Protein AF-0000000082544927 (afdb_homodimer)

Structure (mmCIF, N/CA/C/O backbone):
data_AF-0000000082544927-model_v1
#
loop_
_entity.id
_entity.type
_entity.pdbx_description
1 polymer 'Dirigent protein'
#
loop_
_atom_site.group_PDB
_atom_site.id
_atom_site.type_symbol
_atom_site.label_atom_id
_atom_site.label_alt_id
_atom_site.label_comp_id
_atom_site.label_asym_id
_atom_site.label_entity_id
_atom_site.label_seq_id
_atom_site.pdbx_PDB_ins_code
_atom_site.Cartn_x
_atom_site.Cartn_y
_atom_site.Cartn_z
_atom_site.occupancy
_atom_site.B_iso_or_equiv
_atom_site.auth_seq_id
_atom_site.auth_comp_id
_atom_site.auth_asym_id
_atom_site.auth_atom_id
_atom_site.pdbx_PDB_model_num
ATOM 1 N N . MET A 1 1 ? 13.93 15.5 0.984 1 96.56 1 MET A N 1
ATOM 2 C CA . MET A 1 1 ? 12.625 15.695 0.361 1 96.56 1 MET A CA 1
ATOM 3 C C . MET A 1 1 ? 11.562 16.047 1.404 1 96.56 1 MET A C 1
ATOM 5 O O . MET A 1 1 ? 11.836 16 2.605 1 96.56 1 MET A O 1
ATOM 9 N N . TYR A 1 2 ? 10.359 16.5 0.919 1 98.5 2 TYR A N 1
ATOM 10 C CA . TYR A 1 2 ? 9.352 17 1.839 1 98.5 2 TYR A CA 1
ATOM 11 C C . TYR A 1 2 ? 7.973 16.453 1.497 1 98.5 2 TYR A C 1
ATOM 13 O O . TYR A 1 2 ? 7.566 16.453 0.333 1 98.5 2 TYR A O 1
ATOM 21 N N . LEU A 1 3 ? 7.281 15.992 2.52 1 98.12 3 LEU A N 1
ATOM 22 C CA . LEU A 1 3 ? 5.895 15.562 2.385 1 98.12 3 LEU A CA 1
ATOM 23 C C . LEU A 1 3 ? 4.941 16.719 2.701 1 98.12 3 LEU A C 1
ATOM 25 O O . LEU A 1 3 ? 5.113 17.406 3.705 1 98.12 3 LEU A O 1
ATOM 29 N N . GLN A 1 4 ? 3.988 16.891 1.854 1 98.44 4 GLN A N 1
ATOM 30 C CA . GLN A 1 4 ? 2.895 17.828 2.088 1 98.44 4 GLN A CA 1
ATOM 31 C C . GLN A 1 4 ? 1.664 17.109 2.637 1 98.44 4 GLN A C 1
ATOM 33 O O . GLN A 1 4 ? 0.948 16.438 1.895 1 98.44 4 GLN A O 1
ATOM 38 N N . ASP A 1 5 ? 1.415 17.234 3.922 1 97.62 5 ASP A N 1
ATOM 39 C CA . ASP A 1 5 ? 0.406 16.469 4.641 1 97.62 5 ASP A CA 1
ATOM 40 C C . ASP A 1 5 ? -0.781 17.344 5.035 1 97.62 5 ASP A C 1
ATOM 42 O O . ASP A 1 5 ? -0.618 18.328 5.75 1 97.62 5 ASP A O 1
ATOM 46 N N . ILE A 1 6 ? -1.925 17.094 4.465 1 97.06 6 ILE A N 1
ATOM 47 C CA . ILE A 1 6 ? -3.162 17.781 4.797 1 97.06 6 ILE A CA 1
ATOM 48 C C . ILE A 1 6 ? -4.156 16.812 5.414 1 97.06 6 ILE A C 1
ATOM 50 O O . ILE A 1 6 ? -4.742 15.977 4.715 1 97.06 6 ILE A O 1
ATOM 54 N N . SER A 1 7 ? -4.426 16.953 6.758 1 93.69 7 SER A N 1
ATOM 55 C CA . SER A 1 7 ? -5.211 15.953 7.465 1 93.69 7 SER A CA 1
ATOM 56 C C . SER A 1 7 ? -6.578 16.5 7.859 1 93.69 7 SER A C 1
ATOM 58 O O . SER A 1 7 ? -7.367 15.797 8.508 1 93.69 7 SER A O 1
ATOM 60 N N . ASP A 1 8 ? -6.875 17.75 7.496 1 92.56 8 ASP A N 1
ATOM 61 C CA . ASP A 1 8 ? -8.227 18.266 7.664 1 92.56 8 ASP A CA 1
ATOM 62 C C . ASP A 1 8 ? -9.195 17.625 6.676 1 92.56 8 ASP A C 1
ATOM 64 O O . ASP A 1 8 ? -9.203 17.969 5.492 1 92.56 8 ASP A O 1
ATOM 68 N N . VAL A 1 9 ? -10.031 16.797 7.172 1 88.25 9 VAL A N 1
ATOM 69 C CA . VAL A 1 9 ? -10.898 15.984 6.332 1 88.25 9 VAL A CA 1
ATOM 70 C C . VAL A 1 9 ? -11.898 16.891 5.602 1 88.25 9 VAL A C 1
ATOM 72 O O . VAL A 1 9 ? -12.469 16.484 4.586 1 88.25 9 VAL A O 1
ATOM 75 N N . GLY A 1 10 ? -12.117 18.062 6.082 1 88.38 10 GLY A N 1
ATOM 76 C CA . GLY A 1 10 ? -13.008 19.016 5.422 1 88.38 10 GLY A CA 1
ATOM 77 C C . GLY A 1 10 ? -12.328 19.781 4.301 1 88.38 10 GLY A C 1
ATOM 78 O O . GLY A 1 10 ? -13 20.438 3.5 1 88.38 10 GLY A O 1
ATOM 79 N N . ASN A 1 11 ? -11.062 19.719 4.242 1 91.62 11 ASN A N 1
ATOM 80 C CA . ASN A 1 11 ? -10.297 20.375 3.188 1 91.62 11 ASN A CA 1
ATOM 81 C C . ASN A 1 11 ? -10.422 19.641 1.859 1 91.62 11 ASN A C 1
ATOM 83 O O . ASN A 1 11 ? -10.211 18.422 1.799 1 91.62 11 ASN A O 1
ATOM 87 N N . PRO A 1 12 ? -10.742 20.359 0.801 1 90.19 12 PRO A N 1
ATOM 88 C CA . PRO A 1 12 ? -10.867 19.703 -0.498 1 90.19 12 PRO A CA 1
ATOM 89 C C . PRO A 1 12 ? -9.547 19.109 -0.988 1 90.19 12 PRO A C 1
ATOM 91 O O . PRO A 1 12 ? -9.547 18.219 -1.848 1 90.19 12 PRO A O 1
ATOM 94 N N . ASN A 1 13 ? -8.422 19.594 -0.461 1 93.38 13 ASN A N 1
ATOM 95 C CA . ASN A 1 13 ? -7.113 19.094 -0.869 1 93.38 13 ASN A CA 1
ATOM 96 C C . ASN A 1 13 ? -6.543 18.109 0.153 1 93.38 13 ASN A C 1
ATOM 98 O O . ASN A 1 13 ? -5.324 17.938 0.243 1 93.38 13 ASN A O 1
ATOM 102 N N . VAL A 1 14 ? -7.445 17.5 0.939 1 95.12 14 VAL A N 1
ATOM 103 C CA . VAL A 1 14 ? -7.035 16.562 1.986 1 95.12 14 VAL A CA 1
ATOM 104 C C . VAL A 1 14 ? -6.184 15.453 1.383 1 95.12 14 VAL A C 1
ATOM 106 O O . VAL A 1 14 ? -6.461 14.984 0.277 1 95.12 14 VAL A O 1
ATOM 109 N N . THR A 1 15 ? -5.133 15.016 2.061 1 97 15 THR A N 1
ATOM 110 C CA . THR A 1 15 ? -4.254 13.961 1.557 1 97 15 THR A CA 1
ATOM 111 C C . THR A 1 15 ? -4.23 12.773 2.514 1 97 15 THR A C 1
ATOM 113 O O . THR A 1 15 ? -3.703 11.711 2.178 1 97 15 THR A O 1
ATOM 116 N N . VAL A 1 16 ? -4.699 12.898 3.73 1 95.88 16 VAL A N 1
ATOM 117 C CA . VAL A 1 16 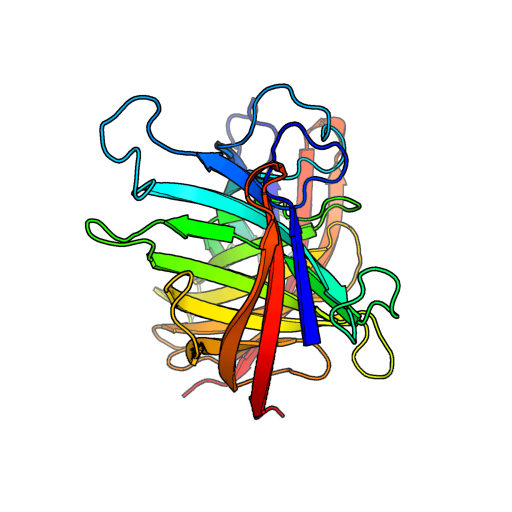? -4.754 11.867 4.754 1 95.88 16 VAL A CA 1
ATOM 118 C C . VAL A 1 16 ? -6.16 11.805 5.352 1 95.88 16 VAL A C 1
ATOM 120 O O . VAL A 1 16 ? -6.73 12.828 5.723 1 95.88 16 VAL A O 1
ATOM 123 N N . ILE A 1 17 ? -6.73 10.641 5.461 1 93.38 17 ILE A N 1
ATOM 124 C CA . ILE A 1 17 ? -8.062 10.523 6.035 1 93.38 17 ILE A CA 1
ATOM 125 C C . ILE A 1 17 ? -8.109 9.328 6.984 1 93.38 17 ILE A C 1
ATOM 127 O O . ILE A 1 17 ? -7.484 8.297 6.73 1 93.38 17 ILE A O 1
ATOM 131 N N . PRO A 1 18 ? -8.766 9.5 8.125 1 92.44 18 PRO A N 1
ATOM 132 C CA . PRO A 1 18 ? -9.078 8.328 8.938 1 92.44 18 PRO A CA 1
ATOM 133 C C . PRO A 1 18 ? -10.133 7.426 8.297 1 92.44 18 PRO A C 1
ATOM 135 O O . PRO A 1 18 ? -11.141 7.91 7.793 1 92.44 18 PRO A O 1
ATOM 138 N N . VAL A 1 19 ? -9.938 6.141 8.32 1 92.25 19 VAL A N 1
ATOM 139 C CA . VAL A 1 19 ? -10.852 5.289 7.562 1 92.25 19 VAL A CA 1
ATOM 140 C C . VAL A 1 19 ? -11.43 4.211 8.477 1 92.25 19 VAL A C 1
ATOM 142 O O . VAL A 1 19 ? -12.383 3.523 8.109 1 92.25 19 VAL A O 1
ATOM 145 N N . ALA A 1 20 ? -10.914 4.004 9.625 1 90.75 20 ALA A N 1
ATOM 146 C CA . ALA A 1 20 ? -11.406 3.066 10.633 1 90.75 20 ALA A CA 1
ATOM 147 C C . ALA A 1 20 ? -10.945 3.469 12.031 1 90.75 20 ALA A C 1
ATOM 149 O O . ALA A 1 20 ? -9.922 4.145 12.18 1 90.75 20 ALA A O 1
ATOM 150 N N . GLY A 1 21 ? -11.68 3.137 12.977 1 87.19 21 GLY A N 1
ATOM 151 C CA . GLY A 1 21 ? -11.367 3.428 14.367 1 87.19 21 GLY A CA 1
ATOM 152 C C . GLY A 1 21 ? -12.594 3.449 15.258 1 87.19 21 GLY A C 1
ATOM 153 O O . GLY A 1 21 ? -13.711 3.242 14.797 1 87.19 21 GLY A O 1
ATOM 154 N N . ILE A 1 22 ? -12.375 3.34 16.5 1 71.88 22 ILE A N 1
ATOM 155 C CA . ILE A 1 22 ? -13.508 3.312 17.438 1 71.88 22 ILE A CA 1
ATOM 156 C C . ILE A 1 22 ? -13.938 4.738 17.766 1 71.88 22 ILE A C 1
ATOM 158 O O . ILE A 1 22 ? -13.102 5.582 18.094 1 71.88 22 ILE A O 1
ATOM 162 N N . ALA A 1 23 ? -15.164 5.023 17.078 1 58.22 23 ALA A N 1
ATOM 163 C CA . ALA A 1 23 ? -15.844 6.266 17.438 1 58.22 23 ALA A CA 1
ATOM 164 C C . ALA A 1 23 ? -16.109 6.328 18.938 1 58.22 23 ALA A C 1
ATOM 166 O O . ALA A 1 23 ? -16.406 5.309 19.562 1 58.22 23 ALA A O 1
ATOM 167 N N . GLY A 1 24 ? -15.758 7.414 19.5 1 53.22 24 GLY A N 1
ATOM 168 C CA . GLY A 1 24 ? -16.312 7.746 20.797 1 53.22 24 GLY A CA 1
ATOM 169 C C . GLY A 1 24 ? -15.305 7.648 21.938 1 53.22 24 GLY A C 1
ATOM 170 O O . GLY A 1 24 ? -15.547 8.141 23.031 1 53.22 24 GLY A O 1
ATOM 171 N N . LYS A 1 25 ? -14.562 6.512 21.875 1 53.69 25 LYS A N 1
ATOM 172 C CA . LYS A 1 25 ? -13.93 6.387 23.172 1 53.69 25 LYS A CA 1
ATOM 173 C C . LYS A 1 25 ? -12.789 7.383 23.328 1 53.69 25 LYS A C 1
ATOM 175 O O . LYS A 1 25 ? -12.328 7.965 22.344 1 53.69 25 LYS A O 1
ATOM 180 N N . ALA A 1 26 ? -12.18 7.434 24.719 1 52.31 26 ALA A N 1
ATOM 181 C CA . ALA A 1 26 ? -11.273 8.258 25.516 1 52.31 26 ALA A CA 1
ATOM 182 C C . ALA A 1 26 ? -9.93 8.43 24.812 1 52.31 26 ALA A C 1
ATOM 184 O O . ALA A 1 26 ? -9.141 9.297 25.188 1 52.31 26 ALA A O 1
ATOM 185 N N . TRP A 1 27 ? -9.602 7.547 23.891 1 56.25 27 TRP A N 1
ATOM 186 C CA . TRP A 1 27 ? -8.242 7.73 23.406 1 56.25 27 TRP A CA 1
ATOM 187 C C . TRP A 1 27 ? -8.172 8.883 22.406 1 56.25 27 TRP A C 1
ATOM 189 O O . TRP A 1 27 ? -7.508 8.773 21.375 1 56.25 27 TRP A O 1
ATOM 199 N N . THR A 1 28 ? -8.93 9.883 22.891 1 63 28 THR A N 1
ATOM 200 C CA . THR A 1 28 ? -9.195 11.047 22.047 1 63 28 THR A CA 1
ATOM 201 C C . THR A 1 28 ? -7.898 11.805 21.75 1 63 28 THR A C 1
ATOM 203 O O . THR A 1 28 ? -7.719 12.328 20.656 1 63 28 THR A O 1
ATOM 206 N N . VAL A 1 29 ? -6.93 11.539 22.734 1 75 29 VAL A N 1
ATOM 207 C CA . VAL A 1 29 ? -5.742 12.359 22.516 1 75 29 VAL A CA 1
ATOM 208 C C . VAL A 1 29 ? -4.766 11.625 21.609 1 75 29 VAL A C 1
ATOM 210 O O . VAL A 1 29 ? -4.211 12.211 20.672 1 75 29 VAL A O 1
ATOM 213 N N . THR A 1 30 ? -4.594 10.32 21.844 1 81.44 30 THR A N 1
ATOM 214 C CA . THR A 1 30 ? -3.6 9.57 21.078 1 81.44 30 THR A CA 1
ATOM 215 C C . THR A 1 30 ? -4.207 9.008 19.797 1 81.44 30 THR A C 1
ATOM 217 O O . THR A 1 30 ? -3.482 8.562 18.906 1 81.44 30 THR A O 1
ATOM 220 N N . GLN A 1 31 ? -5.48 9.008 19.766 1 86.06 31 GLN A N 1
ATOM 221 C CA . GLN A 1 31 ? -6.199 8.398 18.656 1 86.06 31 GLN A CA 1
ATOM 222 C C . GLN A 1 31 ? -5.836 6.926 18.5 1 86.06 31 GLN A C 1
ATOM 224 O O . GLN A 1 31 ? -5.844 6.391 17.391 1 86.06 31 GLN A O 1
ATOM 229 N N . PHE A 1 32 ? -5.43 6.27 19.625 1 90.12 32 PHE A N 1
ATOM 230 C CA . PHE A 1 32 ? -5.039 4.867 19.594 1 90.12 32 PHE A CA 1
ATOM 231 C C . PHE A 1 32 ? -6.074 4.035 18.844 1 90.12 32 PHE A C 1
ATOM 233 O O . PHE A 1 32 ? -7.27 4.121 19.109 1 90.12 32 PHE A O 1
ATOM 240 N N . GLY A 1 33 ? -5.547 3.328 17.844 1 91.75 33 GLY A N 1
ATOM 241 C CA . GLY A 1 33 ? -6.406 2.391 17.141 1 91.75 33 GLY A CA 1
ATOM 242 C C . GLY A 1 33 ? -7.027 2.977 15.883 1 91.75 33 GLY A C 1
ATOM 243 O O . GLY A 1 33 ? -7.809 2.309 15.195 1 91.75 33 GLY A O 1
ATOM 244 N N . THR A 1 34 ? -6.684 4.176 15.516 1 92.69 34 THR A N 1
ATOM 245 C CA . THR A 1 34 ? -7.227 4.781 14.305 1 92.69 34 THR A CA 1
ATOM 246 C C . THR A 1 34 ? -6.363 4.434 13.094 1 92.69 34 THR A C 1
ATOM 248 O O . THR A 1 34 ? -5.133 4.469 13.18 1 92.69 34 THR A O 1
ATOM 251 N N . ILE A 1 35 ? -6.988 3.998 11.961 1 94.69 35 ILE A N 1
ATOM 252 C CA . ILE A 1 35 ? -6.301 3.721 10.703 1 94.69 35 ILE A CA 1
ATOM 253 C C . ILE A 1 35 ? -6.465 4.906 9.75 1 94.69 35 ILE A C 1
ATOM 255 O O . ILE A 1 35 ? -7.582 5.371 9.523 1 94.69 35 ILE A O 1
ATOM 259 N N . PHE A 1 36 ? -5.363 5.363 9.258 1 94.75 36 PHE A N 1
ATOM 260 C CA . PHE A 1 36 ? -5.34 6.453 8.289 1 94.75 36 PHE A CA 1
ATOM 261 C C . PHE A 1 36 ? -4.828 5.961 6.938 1 94.75 36 PHE A C 1
ATOM 263 O O . PHE A 1 36 ? -3.969 5.082 6.875 1 94.75 36 PHE A O 1
ATOM 270 N N . VAL A 1 37 ? -5.406 6.516 5.883 1 96.75 37 VAL A N 1
ATOM 271 C CA . VAL A 1 37 ? -4.883 6.336 4.535 1 96.75 37 VAL A CA 1
ATOM 272 C C . VAL A 1 37 ? -4.32 7.656 4.016 1 96.75 37 VAL A C 1
ATOM 274 O O . VAL A 1 37 ? -4.902 8.719 4.246 1 96.75 37 VAL A O 1
ATOM 277 N N . THR A 1 38 ? -3.182 7.539 3.367 1 97.44 38 THR A N 1
ATOM 278 C CA . THR A 1 38 ? -2.492 8.758 2.961 1 97.44 38 THR A CA 1
ATOM 279 C C . THR A 1 38 ? -2.1 8.695 1.487 1 97.44 38 THR A C 1
ATOM 281 O O . THR A 1 38 ? -1.798 7.617 0.968 1 97.44 38 THR A O 1
ATOM 284 N N . ASP A 1 39 ? -2.145 9.742 0.815 1 97.94 39 ASP A N 1
ATOM 285 C CA . ASP A 1 39 ? -1.562 10.07 -0.482 1 97.94 39 ASP A CA 1
ATOM 286 C C . ASP A 1 39 ? -0.969 11.477 -0.477 1 97.94 39 ASP A C 1
ATOM 288 O O . ASP A 1 39 ? -1.561 12.406 -1.029 1 97.94 39 ASP A O 1
ATOM 292 N N . ASP A 1 40 ? 0.254 11.617 0.102 1 98.31 40 ASP A N 1
ATOM 293 C CA . ASP A 1 40 ? 0.909 12.906 0.251 1 98.31 40 ASP A CA 1
ATOM 294 C C . ASP A 1 40 ? 1.793 13.219 -0.955 1 98.31 40 ASP A C 1
ATOM 296 O O . ASP A 1 40 ? 2.521 12.352 -1.438 1 98.31 40 ASP A O 1
ATOM 300 N N . TYR A 1 41 ? 1.746 14.445 -1.354 1 97.88 41 TYR A N 1
ATOM 301 C CA . TYR A 1 41 ? 2.721 14.891 -2.344 1 97.88 41 TYR A CA 1
ATOM 302 C C . TYR A 1 41 ? 4.105 15.031 -1.722 1 97.88 41 TYR A C 1
ATOM 304 O O . TYR A 1 41 ? 4.238 15.484 -0.582 1 97.88 41 TYR A O 1
ATOM 312 N N . ILE A 1 42 ? 5.07 14.664 -2.52 1 98.56 42 ILE A N 1
ATOM 313 C CA . ILE A 1 42 ? 6.457 14.867 -2.111 1 98.56 42 ILE A CA 1
ATOM 314 C C . ILE A 1 42 ? 7.117 15.906 -3.016 1 98.56 42 ILE A C 1
ATOM 316 O O . ILE A 1 42 ? 7.066 15.789 -4.242 1 98.56 42 ILE A O 1
ATOM 320 N N . THR A 1 43 ? 7.723 16.891 -2.395 1 98.5 43 THR A N 1
ATOM 321 C CA . THR A 1 43 ? 8.344 17.984 -3.131 1 98.5 43 THR A CA 1
ATOM 322 C C . THR A 1 43 ? 9.836 18.062 -2.836 1 98.5 43 THR A C 1
ATOM 324 O O . THR A 1 43 ? 10.305 17.5 -1.845 1 98.5 43 THR A O 1
ATOM 327 N N . GLU A 1 44 ? 10.516 18.75 -3.711 1 97.5 44 GLU A N 1
ATOM 328 C CA . GLU A 1 44 ? 11.961 18.875 -3.584 1 97.5 44 GLU A CA 1
ATOM 329 C C . GLU A 1 44 ? 12.328 19.75 -2.387 1 97.5 44 GLU A C 1
ATOM 331 O O . GLU A 1 44 ? 13.359 19.531 -1.743 1 97.5 44 GLU A O 1
ATOM 336 N N . THR A 1 45 ? 11.5 20.766 -2.176 1 98 45 THR A N 1
ATOM 337 C CA . THR A 1 45 ? 11.711 21.672 -1.04 1 98 45 THR A CA 1
ATOM 338 C C . THR A 1 45 ? 10.453 21.766 -0.187 1 98 45 THR A C 1
ATOM 340 O O . THR A 1 45 ? 9.43 21.156 -0.512 1 98 45 THR A O 1
ATOM 343 N N . ALA A 1 46 ? 10.539 22.516 0.896 1 98.06 46 ALA A N 1
ATOM 344 C CA . ALA A 1 46 ? 9.398 22.672 1.802 1 98.06 46 ALA A CA 1
ATOM 345 C C . ALA A 1 46 ? 8.273 23.453 1.135 1 98.06 46 ALA A C 1
ATOM 347 O O . ALA A 1 46 ? 7.133 23.438 1.604 1 98.06 46 ALA A O 1
ATOM 348 N N . ASP A 1 47 ? 8.57 24.188 0.053 1 97.88 47 ASP A N 1
ATOM 349 C CA . ASP A 1 47 ? 7.562 24.906 -0.716 1 97.88 47 ASP A CA 1
ATOM 350 C C . ASP A 1 47 ? 6.703 23.938 -1.537 1 97.88 47 ASP A C 1
ATOM 352 O O . ASP A 1 47 ? 7.211 23.25 -2.42 1 97.88 47 ASP A O 1
ATOM 356 N N . PRO A 1 48 ? 5.395 23.922 -1.252 1 96.81 48 PRO A N 1
ATOM 357 C CA . PRO A 1 48 ? 4.531 23 -1.989 1 96.81 48 PRO A CA 1
ATOM 358 C C . PRO A 1 48 ? 4.484 23.297 -3.484 1 96.81 48 PRO A C 1
ATOM 360 O O . PRO A 1 48 ? 4.012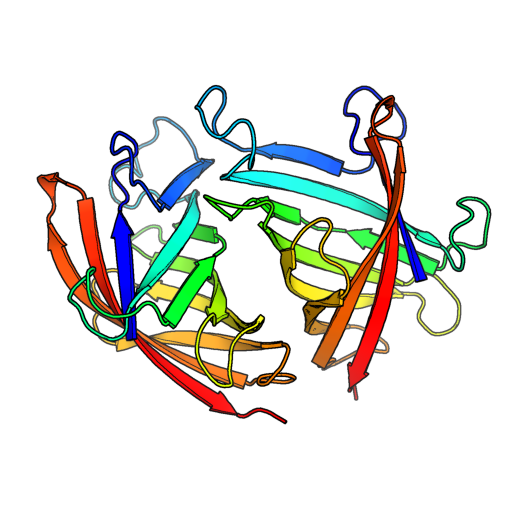 22.469 -4.27 1 96.81 48 PRO A O 1
ATOM 363 N N . LYS A 1 49 ? 4.957 24.453 -3.893 1 96.81 49 LYS A N 1
ATOM 364 C CA . LYS A 1 49 ? 4.973 24.812 -5.305 1 96.81 49 LYS A CA 1
ATOM 365 C C . LYS A 1 49 ? 6.266 24.375 -5.977 1 96.81 49 LYS A C 1
ATOM 367 O O . LYS A 1 49 ? 6.402 24.469 -7.199 1 96.81 49 LYS A O 1
ATOM 372 N N . SER A 1 50 ? 7.219 23.922 -5.219 1 97.38 50 SER A N 1
ATOM 373 C CA . SER A 1 50 ? 8.445 23.406 -5.805 1 97.38 50 SER A CA 1
ATOM 374 C C . SER A 1 50 ? 8.188 22.125 -6.582 1 97.38 50 SER A C 1
ATOM 376 O O . SER A 1 50 ? 7.133 21.5 -6.438 1 97.38 50 SER A O 1
ATOM 378 N N . PRO A 1 51 ? 9.102 21.719 -7.488 1 96.38 51 PRO A N 1
ATOM 379 C CA . PRO A 1 51 ? 8.883 20.531 -8.305 1 96.38 51 PRO A CA 1
ATOM 380 C C . PRO A 1 51 ? 8.547 19.297 -7.465 1 96.38 51 PRO A C 1
ATOM 382 O O . PRO A 1 51 ? 9.148 19.078 -6.414 1 96.38 51 PRO A O 1
ATOM 385 N N . GLY A 1 52 ? 7.516 18.562 -7.973 1 97.06 52 GLY A N 1
ATOM 386 C CA . GLY A 1 52 ? 7.16 17.297 -7.355 1 97.06 52 GLY A CA 1
ATOM 387 C C . GLY A 1 52 ? 8.164 16.203 -7.641 1 97.06 52 GLY A C 1
ATOM 388 O O . GLY A 1 52 ? 8.695 16.094 -8.75 1 97.06 52 GLY A O 1
ATOM 389 N N . VAL A 1 53 ? 8.406 15.359 -6.59 1 96.94 53 VAL A N 1
ATOM 390 C CA . VAL A 1 53 ? 9.352 14.266 -6.805 1 96.94 53 VAL A CA 1
ATOM 391 C C . VAL A 1 53 ? 8.648 12.93 -6.633 1 96.94 53 VAL A C 1
ATOM 393 O O . VAL A 1 53 ? 9.203 11.875 -6.957 1 96.94 53 VAL A O 1
ATOM 396 N N . GLY A 1 54 ? 7.473 12.914 -6.094 1 97.81 54 GLY A N 1
ATOM 397 C CA . GLY A 1 54 ? 6.75 11.664 -5.914 1 97.81 54 GLY A CA 1
ATOM 398 C C . GLY A 1 54 ? 5.547 11.797 -5 1 97.81 54 GLY A C 1
ATOM 399 O O . GLY A 1 54 ? 4.98 12.883 -4.863 1 97.81 54 GLY A O 1
ATOM 400 N N . ARG A 1 55 ? 5.105 10.68 -4.523 1 97.81 55 ARG A N 1
ATOM 401 C CA . ARG A 1 55 ? 3.967 10.547 -3.619 1 97.81 55 ARG A CA 1
ATOM 402 C C . ARG A 1 55 ? 4.254 9.539 -2.516 1 97.81 55 ARG A C 1
ATOM 404 O O . ARG A 1 55 ? 4.965 8.555 -2.736 1 97.81 55 ARG A O 1
ATOM 411 N N . ALA A 1 56 ? 3.752 9.781 -1.35 1 98.62 56 ALA A N 1
ATOM 412 C CA . ALA A 1 56 ? 3.707 8.789 -0.278 1 98.62 56 ALA A CA 1
ATOM 413 C C . ALA A 1 56 ? 2.307 8.203 -0.137 1 98.62 56 ALA A C 1
ATOM 415 O O . ALA A 1 56 ? 1.379 8.883 0.302 1 98.62 56 ALA A O 1
ATOM 416 N N . GLN A 1 57 ? 2.176 6.957 -0.537 1 98.5 57 GLN A N 1
ATOM 417 C CA . GLN A 1 57 ? 0.875 6.297 -0.589 1 98.5 57 GLN A CA 1
ATOM 418 C C . GLN A 1 57 ? 0.85 5.059 0.302 1 98.5 57 GLN A C 1
ATOM 420 O O . GLN A 1 57 ? 1.798 4.273 0.306 1 98.5 57 GLN A O 1
ATOM 425 N N . GLY A 1 58 ? -0.157 4.91 1.107 1 98.38 58 GLY A N 1
ATOM 426 C CA . GLY A 1 58 ? -0.327 3.754 1.973 1 98.38 58 GLY A CA 1
ATOM 427 C C . GLY A 1 58 ? -1.184 4.043 3.191 1 98.38 58 GLY A C 1
ATOM 428 O O . GLY A 1 58 ? -2.176 4.77 3.102 1 98.38 58 GLY A O 1
ATOM 429 N N . MET A 1 59 ? -0.806 3.383 4.262 1 97.81 59 MET A N 1
ATOM 430 C CA . MET A 1 59 ? -1.597 3.566 5.473 1 97.81 59 MET A CA 1
ATOM 431 C C . MET A 1 59 ? -0.698 3.619 6.707 1 97.81 59 MET A C 1
ATOM 433 O O . MET A 1 59 ? 0.463 3.213 6.652 1 97.81 59 MET A O 1
ATOM 437 N N . TYR A 1 60 ? -1.223 4.145 7.719 1 96.81 60 TYR A N 1
ATOM 438 C CA . TYR A 1 60 ? -0.619 4.008 9.039 1 96.81 60 TYR A CA 1
ATOM 439 C C . TYR A 1 60 ? -1.688 3.893 10.117 1 96.81 60 TYR A C 1
ATOM 441 O O . TYR A 1 60 ? -2.842 4.27 9.906 1 96.81 60 TYR A O 1
ATOM 449 N N . VAL A 1 61 ? -1.347 3.326 11.234 1 95.62 61 VAL A N 1
ATOM 450 C CA . VAL A 1 61 ? -2.238 3.111 12.367 1 95.62 61 VAL A CA 1
ATOM 451 C C . VAL A 1 61 ? -1.636 3.732 13.625 1 95.62 61 VAL A C 1
ATOM 453 O O . VAL A 1 61 ? -0.432 3.613 13.875 1 95.62 61 VAL A O 1
ATOM 456 N N . THR A 1 62 ? -2.455 4.535 14.328 1 93.75 62 THR A N 1
ATOM 457 C CA . THR A 1 62 ? -2.008 4.996 15.633 1 93.75 62 THR A CA 1
ATOM 458 C C . THR A 1 62 ? -1.983 3.844 16.641 1 93.75 62 THR A C 1
ATOM 460 O O . THR A 1 62 ? -3.027 3.271 16.953 1 93.75 62 THR A O 1
ATOM 463 N N . ALA A 1 63 ? -0.776 3.6 17.219 1 94.12 63 ALA A N 1
ATOM 464 C CA . ALA A 1 63 ? -0.57 2.352 17.938 1 94.12 63 ALA A CA 1
ATOM 465 C C . ALA A 1 63 ? 0.11 2.607 19.281 1 94.12 63 ALA A C 1
ATOM 467 O O . ALA A 1 63 ? 0.726 1.704 19.859 1 94.12 63 ALA A O 1
ATOM 468 N N . GLY A 1 64 ? 0.087 3.795 19.672 1 90.75 64 GLY A N 1
ATOM 469 C CA . GLY A 1 64 ? 0.623 4.137 20.984 1 90.75 64 GLY A CA 1
ATOM 470 C C . GLY A 1 64 ? -0.452 4.465 22 1 90.75 64 GLY A C 1
ATOM 471 O O . GLY A 1 64 ? -1.218 5.414 21.812 1 90.75 64 GLY A O 1
ATOM 472 N N . LEU A 1 65 ? -0.38 3.732 23.141 1 87.56 65 LEU A N 1
ATOM 473 C CA . LEU A 1 65 ? -1.35 3.996 24.203 1 87.56 65 LEU A CA 1
ATOM 474 C C . LEU A 1 65 ? -1.01 5.289 24.938 1 87.56 65 LEU A C 1
ATOM 476 O O . LEU A 1 65 ? -1.907 6.027 25.344 1 87.56 65 LEU A O 1
ATOM 480 N N . ASP A 1 66 ? 0.276 5.559 25 1 87.12 66 ASP A N 1
ATOM 481 C CA . ASP A 1 66 ? 0.712 6.672 25.828 1 87.12 66 ASP A CA 1
ATOM 482 C C . ASP A 1 66 ? 1.378 7.762 25 1 87.12 66 ASP A C 1
ATOM 484 O O . ASP A 1 66 ? 2.043 8.648 25.547 1 87.12 66 ASP A O 1
ATOM 488 N N . GLY A 1 67 ? 1.3 7.629 23.672 1 86.06 67 GLY A N 1
ATOM 489 C CA . GLY A 1 67 ? 1.926 8.609 22.812 1 86.06 67 GLY A CA 1
ATOM 490 C C . GLY A 1 67 ? 1.404 8.562 21.375 1 86.06 67 GLY A C 1
ATOM 491 O O . GLY A 1 67 ? 0.668 7.645 21.016 1 86.06 67 GLY A O 1
ATOM 492 N N . LEU A 1 68 ? 1.837 9.594 20.672 1 87.38 68 LEU A N 1
ATOM 493 C CA . LEU A 1 68 ? 1.461 9.672 19.266 1 87.38 68 LEU A CA 1
ATOM 494 C C . LEU A 1 68 ? 2.432 8.883 18.391 1 87.38 68 LEU A C 1
ATOM 496 O O . LEU A 1 68 ? 3.32 9.453 17.766 1 87.38 68 LEU A O 1
ATOM 500 N N . ASN A 1 69 ? 2.287 7.539 18.531 1 93.38 69 ASN A N 1
ATOM 501 C CA . ASN A 1 69 ? 3.092 6.613 17.75 1 93.38 69 ASN A CA 1
ATOM 502 C C . ASN A 1 69 ? 2.266 5.949 16.641 1 93.38 69 ASN A C 1
ATOM 504 O O . ASN A 1 69 ? 1.209 5.379 16.922 1 93.38 69 ASN A O 1
ATOM 508 N N . SER A 1 70 ? 2.789 6.09 15.469 1 94.88 70 SER A N 1
ATOM 509 C CA . SER A 1 70 ? 2.107 5.484 14.328 1 94.88 70 SER A CA 1
ATOM 510 C C . SER A 1 70 ? 2.932 4.348 13.734 1 94.88 70 SER A C 1
ATOM 512 O O . SER A 1 70 ? 4.141 4.484 13.547 1 94.88 70 SER A O 1
ATOM 514 N N . HIS A 1 71 ? 2.299 3.225 13.578 1 97.5 71 HIS A N 1
ATOM 515 C CA . HIS A 1 71 ? 2.879 2.191 12.727 1 97.5 71 HIS A CA 1
ATOM 516 C C . HIS A 1 71 ? 2.621 2.482 11.25 1 97.5 71 HIS A C 1
ATOM 518 O O . HIS A 1 71 ? 1.48 2.406 10.789 1 97.5 71 HIS A O 1
ATOM 524 N N . VAL A 1 72 ? 3.75 2.746 10.5 1 97.81 72 VAL A N 1
ATOM 525 C CA . VAL A 1 72 ? 3.615 3.217 9.125 1 97.81 72 VAL A CA 1
ATOM 526 C C . VAL A 1 72 ? 3.852 2.061 8.164 1 97.81 72 VAL A C 1
ATOM 528 O O . VAL A 1 72 ? 4.723 1.218 8.391 1 97.81 72 VAL A O 1
ATOM 531 N N . MET A 1 73 ? 3.059 1.92 7.219 1 98.31 73 MET A N 1
ATOM 532 C CA . MET A 1 73 ? 3.168 1.097 6.016 1 98.31 73 MET A CA 1
ATOM 533 C C . MET A 1 73 ? 2.885 1.92 4.766 1 98.31 73 MET A C 1
ATOM 535 O O . MET A 1 73 ? 1.734 2.041 4.344 1 98.31 73 MET A O 1
ATOM 539 N N . ILE A 1 74 ? 3.92 2.467 4.168 1 98.69 74 ILE A N 1
ATOM 540 C CA . ILE A 1 74 ? 3.764 3.469 3.121 1 98.69 74 ILE A CA 1
ATOM 541 C C . ILE A 1 74 ? 4.766 3.203 1.999 1 98.69 74 ILE A C 1
ATOM 543 O O . ILE A 1 74 ? 5.91 2.822 2.258 1 98.69 74 ILE A O 1
ATOM 547 N N . SER A 1 75 ? 4.336 3.348 0.799 1 98.75 75 SER A N 1
ATOM 548 C CA . SER A 1 75 ? 5.227 3.355 -0.359 1 98.75 75 SER A CA 1
ATOM 549 C C . SER A 1 75 ? 5.551 4.781 -0.797 1 98.75 75 SER A C 1
ATOM 551 O O . SER A 1 75 ? 4.648 5.602 -0.972 1 98.75 75 SER A O 1
ATOM 553 N N . ILE A 1 76 ? 6.789 5.008 -0.932 1 98.62 76 ILE A N 1
ATOM 554 C CA . ILE A 1 76 ? 7.223 6.203 -1.65 1 98.62 76 ILE A CA 1
ATOM 555 C C . ILE A 1 76 ? 7.289 5.91 -3.146 1 98.62 76 ILE A C 1
ATOM 557 O O . ILE A 1 76 ? 8.102 5.09 -3.588 1 98.62 76 ILE A O 1
ATOM 561 N N . VAL A 1 77 ? 6.441 6.551 -3.875 1 98.12 77 VAL A N 1
ATOM 562 C CA . VAL A 1 77 ? 6.359 6.375 -5.32 1 98.12 77 VAL A CA 1
ATOM 563 C C . VAL A 1 77 ? 7.043 7.543 -6.027 1 98.12 77 VAL A C 1
ATOM 565 O O . VAL A 1 77 ? 6.539 8.672 -6.004 1 98.12 77 VAL A O 1
ATOM 568 N N . PHE A 1 78 ? 8.117 7.293 -6.715 1 97.69 78 PHE A N 1
ATOM 569 C CA . PHE A 1 78 ? 8.859 8.359 -7.383 1 97.69 78 PHE A CA 1
ATOM 570 C C . PHE A 1 78 ? 8.273 8.641 -8.766 1 97.69 78 PHE A C 1
ATOM 572 O O . PHE A 1 78 ? 7.891 7.711 -9.477 1 97.69 78 PHE A O 1
ATOM 579 N N . THR A 1 79 ? 8.234 9.906 -9.07 1 95.62 79 THR A N 1
ATOM 580 C CA . THR A 1 79 ? 7.641 10.297 -10.336 1 95.62 79 THR A CA 1
ATOM 581 C C . THR A 1 79 ? 8.609 11.148 -11.148 1 95.62 79 THR A C 1
ATOM 583 O O . THR A 1 79 ? 8.211 11.773 -12.141 1 95.62 79 THR A O 1
ATOM 586 N N . ASN A 1 80 ? 9.75 11.266 -10.727 1 88 80 ASN A N 1
ATOM 587 C CA . ASN A 1 80 ? 10.641 12.211 -11.398 1 88 80 ASN A CA 1
ATOM 588 C C . ASN A 1 80 ? 11.945 11.555 -11.828 1 88 80 ASN A C 1
ATOM 590 O O . ASN A 1 80 ? 12.375 10.57 -11.219 1 88 80 ASN A O 1
ATOM 594 N N . LYS A 1 81 ? 12.461 12.141 -12.969 1 89.56 81 LYS A N 1
ATOM 595 C CA . LYS A 1 81 ? 13.797 11.859 -13.484 1 89.56 81 LYS A CA 1
ATOM 596 C C . LYS A 1 81 ? 14.016 10.359 -13.664 1 89.56 81 LYS A C 1
ATOM 598 O O . LYS A 1 81 ? 13.172 9.672 -14.25 1 89.56 81 LYS A O 1
ATOM 603 N N . GLU A 1 82 ? 15.203 9.812 -13.281 1 92.5 82 GLU A N 1
ATOM 604 C CA . GLU A 1 82 ? 15.578 8.43 -13.547 1 92.5 82 GLU A CA 1
ATOM 605 C C . GLU A 1 82 ? 14.836 7.465 -12.617 1 92.5 82 GLU A C 1
ATOM 607 O O . GLU A 1 82 ? 14.805 6.258 -12.859 1 92.5 82 GLU A O 1
ATOM 612 N N . TYR A 1 83 ? 14.078 7.988 -11.695 1 94.56 83 TYR A N 1
ATOM 613 C CA . TYR A 1 83 ? 13.438 7.125 -10.711 1 94.56 83 TYR A CA 1
ATOM 614 C C . TYR A 1 83 ? 11.938 7.004 -10.977 1 94.56 83 TYR A C 1
ATOM 616 O O . TYR A 1 83 ? 11.234 6.301 -10.25 1 94.56 83 TYR A O 1
ATOM 624 N N . ASN A 1 84 ? 11.516 7.629 -12.047 1 95.38 84 ASN A N 1
ATOM 625 C CA . ASN A 1 84 ? 10.094 7.617 -12.359 1 95.38 84 ASN A CA 1
ATOM 626 C C . ASN A 1 84 ? 9.547 6.195 -12.445 1 95.38 84 ASN A C 1
ATOM 628 O O . ASN A 1 84 ? 10.094 5.363 -13.172 1 95.38 84 ASN A O 1
ATOM 632 N N . GLY A 1 85 ? 8.492 5.941 -11.656 1 92.81 85 GLY A N 1
ATOM 633 C CA . GLY A 1 85 ? 7.859 4.637 -11.664 1 92.81 85 GLY A CA 1
ATOM 634 C C . GLY A 1 85 ? 8.422 3.689 -10.617 1 92.81 85 GLY A C 1
ATOM 635 O O . GLY A 1 85 ? 7.828 2.645 -10.336 1 92.81 85 GLY A O 1
ATOM 636 N N . SER A 1 86 ? 9.562 4.012 -9.984 1 97.19 86 SER A N 1
ATOM 637 C CA . SER A 1 86 ? 10.172 3.199 -8.938 1 97.19 86 SER A CA 1
ATOM 638 C C . SER A 1 86 ? 9.586 3.527 -7.57 1 97.19 86 SER A C 1
ATOM 640 O O . SER A 1 86 ? 9.109 4.641 -7.348 1 97.19 86 SER A O 1
ATOM 642 N N . THR A 1 87 ? 9.586 2.512 -6.715 1 98 87 THR A N 1
ATOM 643 C CA . THR A 1 87 ? 9.031 2.734 -5.383 1 98 87 THR A CA 1
ATOM 644 C C . THR A 1 87 ? 9.977 2.201 -4.309 1 98 87 THR A C 1
ATOM 646 O O . THR A 1 87 ? 10.789 1.318 -4.57 1 98 87 THR A O 1
ATOM 649 N N . ILE A 1 88 ? 9.867 2.766 -3.148 1 98.31 88 ILE A N 1
ATOM 650 C CA . ILE A 1 88 ? 10.445 2.246 -1.916 1 98.31 88 ILE A CA 1
ATOM 651 C C . ILE A 1 88 ? 9.344 2.012 -0.884 1 98.31 88 ILE A C 1
ATOM 653 O O . ILE A 1 88 ? 8.43 2.828 -0.749 1 98.31 88 ILE A O 1
ATOM 657 N N . GLN A 1 89 ? 9.422 0.85 -0.215 1 98.69 89 GLN A N 1
ATOM 658 C CA . GLN A 1 89 ? 8.492 0.514 0.856 1 98.69 89 GLN A CA 1
ATOM 659 C C . GLN A 1 89 ? 9.094 0.806 2.227 1 98.69 89 GLN A C 1
ATOM 661 O O . GLN A 1 89 ? 10.172 0.3 2.555 1 98.69 89 GLN A O 1
ATOM 666 N N . ILE A 1 90 ? 8.375 1.649 3.002 1 98.62 90 ILE A N 1
ATOM 667 C CA . ILE A 1 90 ? 8.859 1.927 4.352 1 98.62 90 ILE A CA 1
ATOM 668 C C . ILE A 1 90 ? 7.879 1.359 5.375 1 98.62 90 ILE A C 1
ATOM 670 O O . ILE A 1 90 ? 6.668 1.346 5.145 1 98.62 90 ILE A O 1
ATOM 674 N N . GLN A 1 91 ? 8.477 0.925 6.504 1 98.44 91 GLN A N 1
ATOM 675 C CA . GLN A 1 91 ? 7.68 0.322 7.566 1 98.44 91 GLN A CA 1
ATOM 676 C C . GLN A 1 91 ? 8.352 0.493 8.922 1 98.44 91 GLN A C 1
ATOM 678 O O . GLN A 1 91 ? 9.578 0.435 9.031 1 98.44 91 GLN A O 1
ATOM 683 N N . GLY A 1 92 ? 7.535 0.72 9.969 1 97.44 92 GLY A N 1
ATOM 684 C CA . GLY A 1 92 ? 8.023 0.819 11.336 1 97.44 92 GLY A CA 1
ATOM 685 C C . GLY A 1 92 ? 7.238 1.81 12.18 1 97.44 92 GLY A C 1
ATOM 686 O O . GLY A 1 92 ? 6.16 2.256 11.781 1 97.44 92 GLY A O 1
ATOM 687 N N . ILE A 1 93 ? 7.695 2.059 13.375 1 96.94 93 ILE A N 1
ATOM 688 C CA . ILE A 1 93 ? 7.043 2.996 14.273 1 96.94 93 ILE A CA 1
ATOM 689 C C . ILE A 1 93 ? 7.605 4.398 14.062 1 96.94 93 ILE A C 1
ATOM 691 O O . ILE A 1 93 ? 8.82 4.602 14.109 1 96.94 93 ILE A O 1
ATOM 695 N N . SER A 1 94 ? 6.73 5.258 13.664 1 94.5 94 SER A N 1
ATOM 696 C CA . SER A 1 94 ? 7.07 6.676 13.609 1 94.5 94 SER A CA 1
ATOM 697 C C . SER A 1 94 ? 6.508 7.426 14.805 1 94.5 94 SER A C 1
ATOM 699 O O . SER A 1 94 ? 5.305 7.371 15.07 1 94.5 94 SER A O 1
ATOM 701 N N . GLN A 1 95 ? 7.375 8.078 15.539 1 91.75 95 GLN A N 1
ATOM 702 C CA . GLN A 1 95 ? 6.945 8.93 16.641 1 91.75 95 GLN A CA 1
ATOM 703 C C . GLN A 1 95 ? 6.676 10.352 16.156 1 91.75 95 GLN A C 1
ATOM 705 O O . GLN A 1 95 ? 7.594 11.047 15.711 1 91.75 95 GLN A O 1
ATOM 710 N N . GLN A 1 96 ? 5.438 10.734 16.328 1 82.38 96 GLN A N 1
ATOM 711 C CA . GLN A 1 96 ? 5.062 12.047 15.828 1 82.38 96 GLN A CA 1
ATOM 712 C C . GLN A 1 96 ? 5.707 13.156 16.656 1 82.38 96 GLN A C 1
ATOM 714 O O . GLN A 1 96 ? 5.781 13.055 17.875 1 82.38 96 GLN A O 1
ATOM 719 N N . PHE A 1 97 ? 6.316 14.141 16.031 1 80.81 97 PHE A N 1
ATOM 720 C CA . PHE A 1 97 ? 6.879 15.359 16.594 1 80.81 97 PHE A CA 1
ATOM 721 C C . PHE A 1 97 ? 8.188 15.07 17.312 1 80.81 97 PHE A C 1
ATOM 723 O O . PHE A 1 97 ? 8.688 15.898 18.078 1 80.81 97 PHE A O 1
ATOM 730 N N . VAL A 1 98 ? 8.664 13.883 17.328 1 82.56 98 VAL A N 1
ATOM 731 C CA . VAL A 1 98 ? 10.008 13.57 17.812 1 82.56 98 VAL A CA 1
ATOM 732 C C . VAL A 1 98 ? 10.992 13.633 16.641 1 82.56 98 VAL A C 1
ATOM 734 O O . VAL A 1 98 ? 10.914 12.836 15.711 1 82.56 98 VAL A O 1
ATOM 737 N N . PRO A 1 99 ? 11.828 14.602 16.719 1 84.88 99 PRO A N 1
ATOM 738 C CA . PRO A 1 99 ? 12.781 14.742 15.609 1 84.88 99 PRO A CA 1
ATOM 739 C C . PRO A 1 99 ? 13.688 13.523 15.461 1 84.88 99 PRO A C 1
ATOM 741 O O . PRO A 1 99 ? 14.156 12.969 16.453 1 84.88 99 PRO A O 1
ATOM 744 N N . GLY A 1 100 ? 13.875 13.094 14.227 1 87.31 100 GLY A N 1
ATOM 745 C CA . GLY A 1 100 ? 14.836 12.055 13.914 1 87.31 100 GLY A CA 1
ATOM 746 C C . GLY A 1 100 ? 14.266 10.656 14.055 1 87.31 100 GLY A C 1
ATOM 747 O O . GLY A 1 100 ? 15.016 9.68 14.148 1 87.31 100 GLY A O 1
ATOM 748 N N . THR A 1 101 ? 13 10.523 14.203 1 93.19 101 THR A N 1
ATOM 749 C CA . THR A 1 101 ? 12.414 9.188 14.227 1 93.19 101 THR A CA 1
ATOM 750 C C . THR A 1 101 ? 12.773 8.43 12.953 1 93.19 101 THR A C 1
ATOM 752 O O . THR A 1 101 ? 12.836 9.008 11.867 1 93.19 101 THR A O 1
ATOM 755 N N . GLU A 1 102 ? 13.102 7.109 13.133 1 96.62 102 GLU A N 1
ATOM 756 C CA . GLU A 1 102 ? 13.539 6.277 12.016 1 96.62 102 GLU A CA 1
ATOM 757 C C . GLU A 1 102 ? 12.555 5.148 11.742 1 96.62 102 GLU A C 1
ATOM 759 O O . GLU A 1 102 ? 12 4.562 12.68 1 96.62 102 GLU A O 1
ATOM 764 N N . VAL A 1 103 ? 12.344 4.938 10.445 1 97.56 103 VAL A N 1
ATOM 765 C CA . VAL A 1 103 ? 11.625 3.742 10.023 1 97.56 103 VAL A CA 1
ATOM 766 C C . VAL A 1 103 ? 12.453 2.975 9 1 97.56 103 VAL A C 1
ATOM 768 O O . VAL A 1 103 ? 13.375 3.535 8.391 1 97.56 103 VAL A O 1
ATOM 771 N N . ALA A 1 104 ? 12.172 1.716 8.852 1 98.44 104 ALA A N 1
ATOM 772 C CA . ALA A 1 104 ? 12.961 0.868 7.957 1 98.44 104 ALA A CA 1
ATOM 773 C C . ALA A 1 104 ? 12.477 1.004 6.512 1 98.44 104 ALA A C 1
ATOM 775 O O . ALA A 1 104 ? 11.289 1.184 6.262 1 98.44 104 ALA A O 1
ATOM 776 N N . VAL A 1 105 ? 13.383 0.973 5.543 1 98.56 105 VAL A N 1
ATOM 777 C CA . VAL A 1 105 ? 13.094 0.594 4.164 1 98.56 105 VAL A CA 1
ATOM 778 C C . VAL A 1 105 ? 13.133 -0.926 4.027 1 98.56 105 VAL A C 1
ATOM 780 O O . VAL A 1 105 ? 14.18 -1.545 4.215 1 98.56 105 VAL A O 1
ATOM 783 N N . VAL A 1 106 ? 12.078 -1.545 3.596 1 97.62 106 VAL A N 1
ATOM 784 C CA . VAL A 1 106 ? 12.008 -3 3.68 1 97.62 106 VAL A CA 1
ATOM 785 C C . VAL A 1 106 ? 12.062 -3.602 2.277 1 97.62 106 VAL A C 1
ATOM 787 O O . VAL A 1 106 ? 12.32 -4.797 2.117 1 97.62 106 VAL A O 1
ATOM 790 N N . ALA A 1 107 ? 11.859 -2.766 1.297 1 97.94 107 ALA A N 1
ATOM 791 C CA . ALA A 1 107 ? 11.844 -3.273 -0.072 1 97.94 107 ALA A CA 1
ATOM 792 C C . ALA A 1 107 ? 11.789 -2.129 -1.081 1 97.94 107 ALA A C 1
ATOM 794 O O . ALA A 1 107 ? 11.758 -0.957 -0.699 1 97.94 107 ALA A O 1
ATOM 795 N N . GLY A 1 108 ? 11.758 -2.5 -2.432 1 97.75 108 GLY A N 1
ATOM 796 C CA . GLY A 1 108 ? 11.594 -1.549 -3.521 1 97.75 108 GLY A CA 1
ATOM 797 C C . GLY A 1 108 ? 11.328 -2.215 -4.859 1 97.75 108 GLY A C 1
ATOM 798 O O . GLY A 1 108 ? 11.43 -3.438 -4.98 1 97.75 108 GLY A O 1
ATOM 799 N N . THR A 1 109 ? 10.953 -1.383 -5.766 1 97.62 109 THR A N 1
ATOM 800 C CA . THR A 1 109 ? 10.711 -1.826 -7.137 1 97.62 109 THR A CA 1
ATOM 801 C C . THR A 1 109 ? 11.438 -0.923 -8.133 1 97.62 109 THR A C 1
ATOM 803 O O . THR A 1 109 ? 11.945 0.139 -7.758 1 97.62 109 THR A O 1
ATOM 806 N N . GLY A 1 110 ? 11.375 -1.37 -9.453 1 95.94 110 GLY A N 1
ATOM 807 C CA . GLY A 1 110 ? 12.055 -0.577 -10.469 1 95.94 110 GLY A CA 1
ATOM 808 C C . GLY A 1 110 ? 13.539 -0.402 -10.195 1 95.94 110 GLY A C 1
ATOM 809 O O . GLY A 1 110 ? 14.258 -1.382 -10 1 95.94 110 GLY A O 1
ATOM 810 N N . LYS A 1 111 ? 14 0.87 -10.109 1 97.25 111 LYS A N 1
ATOM 811 C CA . LYS A 1 111 ? 15.406 1.188 -9.867 1 97.25 111 LYS A CA 1
ATOM 812 C C . LYS A 1 111 ? 15.82 0.809 -8.453 1 97.25 111 LYS A C 1
ATOM 814 O O . LYS A 1 111 ? 17.016 0.757 -8.141 1 97.25 111 LYS A O 1
ATOM 819 N N . PHE A 1 112 ? 14.883 0.523 -7.629 1 97.56 112 PHE A N 1
ATOM 820 C CA . PHE A 1 112 ? 15.188 0.231 -6.234 1 97.56 112 PHE A CA 1
ATOM 821 C C . PHE A 1 112 ? 14.914 -1.232 -5.914 1 97.56 112 PHE A C 1
ATOM 823 O O . PHE A 1 112 ? 14.672 -1.585 -4.758 1 97.56 112 PHE A O 1
ATOM 830 N N . ARG A 1 113 ? 14.844 -2.074 -6.832 1 97 113 ARG A N 1
ATOM 831 C CA . ARG A 1 113 ? 14.648 -3.496 -6.562 1 97 113 ARG A CA 1
ATOM 832 C C . ARG A 1 113 ? 15.625 -3.988 -5.5 1 97 113 ARG A C 1
ATOM 834 O O . ARG A 1 113 ? 16.797 -3.613 -5.508 1 97 113 ARG A O 1
ATOM 841 N N . PHE A 1 114 ? 15.125 -4.773 -4.477 1 96.94 114 PHE A N 1
ATOM 842 C CA . PHE A 1 114 ? 15.875 -5.387 -3.391 1 96.94 114 PHE A CA 1
ATOM 843 C C . PHE A 1 114 ? 16.359 -4.332 -2.398 1 96.94 114 PHE A C 1
ATOM 845 O O . PHE A 1 114 ? 17.297 -4.57 -1.633 1 96.94 114 PHE A O 1
ATOM 852 N N . ALA A 1 115 ? 15.781 -3.223 -2.438 1 97.5 115 ALA A N 1
ATOM 853 C CA . ALA A 1 115 ? 16.203 -2.119 -1.578 1 97.5 115 ALA A CA 1
ATOM 854 C C . ALA A 1 115 ? 16.078 -2.492 -0.104 1 97.5 115 ALA A C 1
ATOM 856 O O . ALA A 1 115 ? 15.102 -3.127 0.304 1 97.5 115 ALA A O 1
ATOM 857 N N . ARG A 1 116 ? 17.078 -2.109 0.688 1 97.75 116 ARG A N 1
ATOM 858 C CA . ARG A 1 116 ? 17.109 -2.098 2.146 1 97.75 116 ARG A CA 1
ATOM 859 C C . ARG A 1 116 ? 17.734 -0.809 2.668 1 97.75 116 ARG A C 1
ATOM 861 O O . ARG A 1 116 ? 18.625 -0.242 2.029 1 97.75 116 ARG A O 1
ATOM 868 N N . GLY A 1 117 ? 17.219 -0.352 3.768 1 98.38 117 GLY A N 1
ATOM 869 C CA . GLY A 1 117 ? 17.766 0.859 4.348 1 98.38 117 GLY A CA 1
ATOM 870 C C . GLY A 1 117 ? 16.906 1.438 5.457 1 98.38 117 GLY A C 1
ATOM 871 O O . GLY A 1 117 ? 16.328 0.694 6.246 1 98.38 117 GLY A O 1
ATOM 872 N N . TYR A 1 118 ? 16.969 2.773 5.559 1 98.44 118 TYR A N 1
ATOM 873 C CA . TYR A 1 118 ? 16.172 3.463 6.574 1 98.44 118 TYR A CA 1
ATOM 874 C C . TYR A 1 118 ? 15.82 4.875 6.121 1 98.44 118 TYR A C 1
ATOM 876 O O . TYR A 1 118 ? 16.453 5.422 5.215 1 98.44 118 TYR A O 1
ATOM 884 N N . ALA A 1 119 ? 14.812 5.359 6.688 1 97.88 119 ALA A N 1
ATOM 885 C CA . ALA A 1 119 ? 14.367 6.734 6.477 1 97.88 119 ALA A CA 1
ATOM 886 C C . ALA A 1 119 ? 14.219 7.469 7.809 1 97.88 119 ALA A C 1
ATOM 888 O O . ALA A 1 119 ? 13.836 6.871 8.812 1 97.88 119 ALA A O 1
ATOM 889 N N . THR A 1 120 ? 14.484 8.75 7.77 1 97.25 120 THR A N 1
ATOM 890 C CA . THR A 1 120 ? 14.289 9.609 8.938 1 97.25 120 THR A CA 1
ATOM 891 C C . THR A 1 120 ? 13.289 10.719 8.633 1 97.25 120 THR A C 1
ATOM 893 O O . THR A 1 120 ? 13.25 11.234 7.512 1 97.25 120 THR A O 1
ATOM 896 N N . PHE A 1 121 ? 12.531 11.062 9.656 1 95.69 121 PHE A N 1
ATOM 897 C CA . PHE A 1 121 ? 11.477 12.055 9.492 1 95.69 121 PHE A CA 1
ATOM 898 C C . PHE A 1 121 ? 11.57 13.133 10.562 1 95.69 121 PHE A C 1
ATOM 900 O O . PHE A 1 121 ? 11.992 12.859 11.695 1 95.69 121 PHE A O 1
ATOM 907 N N . GLU A 1 122 ? 11.164 14.289 10.156 1 94.5 122 GLU A N 1
ATOM 908 C CA . GLU A 1 122 ? 11.062 15.438 11.062 1 94.5 122 GLU A CA 1
ATOM 909 C C . GLU A 1 122 ? 9.961 16.391 10.617 1 94.5 122 GLU A C 1
ATOM 911 O O . GLU A 1 122 ? 9.883 16.75 9.445 1 94.5 122 GLU A O 1
ATOM 916 N N . THR A 1 123 ? 9.156 16.781 11.586 1 94.25 123 THR A N 1
ATOM 917 C CA . THR A 1 123 ? 8.18 17.812 11.266 1 94.25 123 THR A CA 1
ATOM 918 C C . THR A 1 123 ? 8.875 19.156 11.016 1 94.25 123 THR A C 1
ATOM 920 O O . THR A 1 123 ? 9.516 19.703 11.906 1 94.25 123 THR A O 1
ATOM 923 N N . TYR A 1 124 ? 8.75 19.688 9.867 1 95.94 124 TYR A N 1
ATOM 924 C CA . TYR A 1 124 ? 9.383 20.938 9.453 1 95.94 124 TYR A CA 1
ATOM 925 C C . TYR A 1 124 ? 8.469 22.125 9.703 1 95.94 124 TYR A C 1
ATOM 927 O O . TYR A 1 124 ? 8.938 23.219 10.016 1 95.94 124 TYR A O 1
ATOM 935 N N . PHE A 1 125 ? 7.211 21.953 9.469 1 95.94 125 PHE A N 1
ATOM 936 C CA . PHE A 1 125 ? 6.191 22.984 9.633 1 95.94 125 PHE A CA 1
ATOM 937 C C . PHE A 1 125 ? 4.859 22.359 10.039 1 95.94 125 PHE A C 1
ATOM 939 O O . PHE A 1 125 ? 4.504 21.281 9.578 1 95.94 125 PHE A O 1
ATOM 946 N N . LEU A 1 126 ? 4.137 23.031 10.945 1 94.62 126 LEU A N 1
ATOM 947 C CA . LEU A 1 126 ? 2.805 22.594 11.344 1 94.62 126 LEU A CA 1
ATOM 948 C C . LEU A 1 126 ? 1.875 23.797 11.531 1 94.62 126 LEU A C 1
ATOM 950 O O . LEU A 1 126 ? 2.193 24.719 12.281 1 94.62 126 LEU A O 1
ATOM 954 N N . ASP A 1 127 ? 0.87 23.781 10.781 1 95.12 127 ASP A N 1
ATOM 955 C CA . ASP A 1 127 ? -0.243 24.703 10.969 1 95.12 127 ASP A CA 1
ATOM 956 C C . ASP A 1 127 ? -1.429 24 11.633 1 95.12 127 ASP A C 1
ATOM 958 O O . ASP A 1 127 ? -2.213 23.328 10.961 1 95.12 127 ASP A O 1
ATOM 962 N N . ILE A 1 128 ? -1.722 24.219 12.875 1 89.5 128 ILE A N 1
ATOM 963 C CA . ILE A 1 128 ? -2.678 23.469 13.68 1 89.5 128 ILE A CA 1
ATOM 964 C C . ILE A 1 128 ? -4.098 23.766 13.203 1 89.5 128 ILE A C 1
ATOM 966 O O . ILE A 1 128 ? -4.895 22.844 12.992 1 89.5 128 ILE A O 1
ATOM 970 N N . PRO A 1 129 ? -4.512 24.969 12.945 1 91.44 129 PRO A N 1
ATOM 971 C CA . PRO A 1 129 ? -5.895 25.266 12.555 1 91.44 129 PRO A CA 1
ATOM 972 C C . PRO A 1 129 ? -6.301 24.547 11.266 1 91.44 129 PRO A C 1
ATOM 974 O O . PRO A 1 129 ? -7.449 24.109 11.133 1 91.44 129 PRO A O 1
ATOM 977 N N . THR A 1 130 ? -5.375 24.453 10.383 1 91.75 130 THR A N 1
ATOM 978 C CA . THR A 1 130 ? -5.715 23.844 9.094 1 91.75 130 THR A CA 1
ATOM 979 C C . THR A 1 130 ? -5.266 22.391 9.039 1 91.75 130 THR A C 1
ATOM 981 O O . THR A 1 130 ? -5.562 21.688 8.078 1 91.75 130 THR A O 1
ATOM 984 N N . GLN A 1 131 ? -4.508 22 10 1 93.38 131 GLN A N 1
ATOM 985 C CA . GLN A 1 131 ? -3.951 20.656 10.078 1 93.38 131 GLN A CA 1
ATOM 986 C C . GLN A 1 131 ? -3.08 20.344 8.867 1 93.38 131 GLN A C 1
ATOM 988 O O . GLN A 1 131 ? -3.162 19.25 8.305 1 93.38 131 GLN A O 1
ATOM 993 N N . TYR A 1 132 ? -2.402 21.422 8.391 1 96.69 132 TYR A N 1
ATOM 994 C CA . TYR A 1 132 ? -1.393 21.297 7.344 1 96.69 132 TYR A CA 1
ATOM 995 C C . TYR A 1 132 ? -0 21.156 7.945 1 96.69 132 TYR A C 1
ATOM 997 O O . TYR A 1 132 ? 0.385 21.922 8.836 1 96.69 132 TYR A O 1
ATOM 1005 N N . SER A 1 133 ? 0.702 20.125 7.523 1 96.56 133 SER A N 1
ATOM 1006 C CA . SER A 1 133 ? 2.074 19.953 7.988 1 96.56 133 SER A CA 1
ATOM 1007 C C . SER A 1 133 ? 3.012 19.625 6.832 1 96.56 133 SER A C 1
ATOM 1009 O O . SER A 1 133 ? 2.586 19.062 5.82 1 96.56 133 SER A O 1
ATOM 1011 N N . VAL A 1 134 ? 4.223 20.062 7 1 97.75 134 VAL A N 1
ATOM 1012 C CA . VAL A 1 134 ? 5.328 19.688 6.121 1 97.75 134 VAL A CA 1
ATOM 1013 C C . VAL A 1 134 ? 6.332 18.828 6.883 1 97.75 134 VAL A C 1
ATOM 1015 O O . VAL A 1 134 ? 6.832 19.234 7.938 1 97.75 134 VAL A O 1
ATOM 1018 N N . ILE A 1 135 ? 6.586 17.641 6.324 1 96.94 135 ILE A N 1
ATOM 1019 C CA . ILE A 1 135 ? 7.492 16.703 6.965 1 96.94 135 ILE A CA 1
ATOM 1020 C C . ILE A 1 135 ? 8.742 16.531 6.109 1 96.94 135 ILE A C 1
ATOM 1022 O O . ILE A 1 135 ? 8.656 16.125 4.945 1 96.94 135 ILE A O 1
ATOM 1026 N N . ARG A 1 136 ? 9.867 16.875 6.672 1 97.44 136 ARG A N 1
ATOM 1027 C CA . ARG A 1 136 ? 11.133 16.609 6 1 97.44 136 ARG A CA 1
ATOM 1028 C C . ARG A 1 136 ? 11.578 15.156 6.223 1 97.44 136 ARG A C 1
ATOM 1030 O O . ARG A 1 136 ? 11.477 14.641 7.336 1 97.44 136 ARG A O 1
ATOM 1037 N N . PHE A 1 137 ? 12.031 14.523 5.117 1 96.62 137 PHE A N 1
ATOM 1038 C CA . PHE A 1 137 ? 12.547 13.172 5.324 1 96.62 137 PHE A CA 1
ATOM 1039 C C . PHE A 1 137 ? 13.727 12.891 4.402 1 96.62 137 PHE A C 1
ATOM 1041 O O . PHE A 1 137 ? 13.883 13.547 3.371 1 96.62 137 PHE A O 1
ATOM 1048 N N . ASN A 1 138 ? 14.578 12.047 4.902 1 96.81 138 ASN A N 1
ATOM 1049 C CA . ASN A 1 138 ? 15.727 11.516 4.176 1 96.81 138 ASN A CA 1
ATOM 1050 C C . ASN A 1 138 ? 15.703 9.992 4.113 1 96.81 138 ASN A C 1
ATOM 1052 O O . ASN A 1 138 ? 15.344 9.336 5.094 1 96.81 138 ASN A O 1
ATOM 1056 N N . VAL A 1 139 ? 16.047 9.492 2.945 1 97.5 139 VAL A N 1
ATOM 1057 C CA . VAL A 1 139 ? 16.078 8.039 2.77 1 97.5 139 VAL A CA 1
ATOM 1058 C C . VAL A 1 139 ? 17.469 7.59 2.359 1 97.5 139 VAL A C 1
ATOM 1060 O O . VAL A 1 139 ? 18.078 8.164 1.45 1 97.5 139 VAL A O 1
ATOM 1063 N N . THR A 1 140 ? 18 6.621 3.059 1 98 140 THR A N 1
ATOM 1064 C CA . THR A 1 140 ? 19.234 5.93 2.705 1 98 140 THR A CA 1
ATOM 1065 C C . THR A 1 140 ? 18.953 4.477 2.328 1 98 140 THR A C 1
ATOM 1067 O O . THR A 1 140 ? 18.391 3.721 3.127 1 98 140 THR A O 1
ATOM 1070 N N . VAL A 1 141 ? 19.312 4.148 1.087 1 97.44 141 VAL A N 1
ATOM 1071 C CA . VAL A 1 141 ? 18.938 2.824 0.601 1 97.44 141 VAL A CA 1
ATOM 1072 C C . VAL A 1 141 ? 20.156 2.143 -0.034 1 97.44 141 VAL A C 1
ATOM 1074 O O . VAL A 1 141 ? 20.984 2.803 -0.657 1 97.44 141 VAL A O 1
ATOM 1077 N N . GLN A 1 142 ? 20.297 0.805 0.203 1 97.25 142 GLN A N 1
ATOM 1078 C CA . GLN A 1 142 ? 21.062 -0.11 -0.632 1 97.25 142 GLN A CA 1
ATOM 1079 C C . GLN A 1 142 ? 20.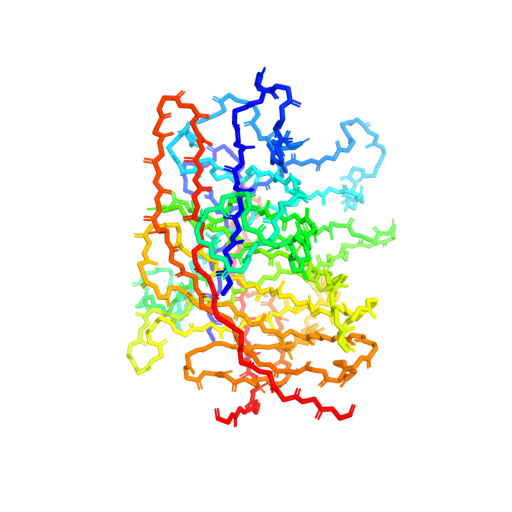156 -0.92 -1.548 1 97.25 142 GLN A C 1
ATOM 1081 O O . GLN A 1 142 ? 19.078 -1.355 -1.133 1 97.25 142 GLN A O 1
ATOM 1086 N N . HIS A 1 143 ? 20.547 -0.996 -2.807 1 92.44 143 HIS A N 1
ATOM 1087 C CA . HIS A 1 143 ? 19.719 -1.715 -3.768 1 92.44 143 HIS A CA 1
ATOM 1088 C C . HIS A 1 143 ? 20.578 -2.404 -4.824 1 92.44 143 HIS A C 1
ATOM 1090 O O . HIS A 1 143 ? 21.797 -2.283 -4.812 1 92.44 143 HIS A O 1
ATOM 1096 N N . HIS A 1 144 ? 19.938 -3.264 -5.672 1 84.44 144 HIS A N 1
ATOM 1097 C CA . HIS A 1 144 ? 20.672 -4.016 -6.691 1 84.44 144 HIS A CA 1
ATOM 1098 C C . HIS A 1 144 ? 19.984 -3.904 -8.047 1 84.44 144 HIS A C 1
ATOM 1100 O O . HIS A 1 144 ? 18.766 -3.775 -8.125 1 84.44 144 HIS A O 1
ATOM 1106 N N . MET B 1 1 ? 1.559 -17.234 -13.172 1 96.62 1 MET B N 1
ATOM 1107 C CA . MET B 1 1 ? 0.384 -17.688 -12.43 1 96.62 1 MET B CA 1
ATOM 1108 C C . MET B 1 1 ? -0.75 -16.672 -12.547 1 96.62 1 MET B C 1
ATOM 1110 O O . MET B 1 1 ? -0.564 -15.586 -13.094 1 96.62 1 MET B O 1
ATOM 1114 N N . TYR B 1 2 ? -1.984 -17.156 -12.094 1 98.5 2 TYR B N 1
ATOM 1115 C CA . TYR B 1 2 ? -3.16 -16.312 -12.312 1 98.5 2 TYR B CA 1
ATOM 1116 C C . TYR B 1 2 ? -4.012 -16.234 -11.047 1 98.5 2 TYR B C 1
ATOM 1118 O O . TYR B 1 2 ? -4.293 -17.266 -10.422 1 98.5 2 TYR B O 1
ATOM 1126 N N . LEU B 1 3 ? -4.438 -15.031 -10.688 1 98.19 3 LEU B N 1
ATOM 1127 C CA . LEU B 1 3 ? -5.375 -14.797 -9.594 1 98.19 3 LEU B CA 1
ATOM 1128 C C . LEU B 1 3 ? -6.805 -14.727 -10.109 1 98.19 3 LEU B C 1
ATOM 1130 O O . LEU B 1 3 ? -7.082 -14.031 -11.094 1 98.19 3 LEU B O 1
ATOM 1134 N N . GLN B 1 4 ? -7.641 -15.406 -9.453 1 98.44 4 GLN B N 1
ATOM 1135 C CA . GLN B 1 4 ? -9.078 -15.328 -9.719 1 98.44 4 GLN B CA 1
ATOM 1136 C C . GLN B 1 4 ? -9.766 -14.391 -8.727 1 98.44 4 GLN B C 1
ATOM 1138 O O . GLN B 1 4 ? -9.977 -14.75 -7.57 1 98.44 4 GLN B O 1
ATOM 1143 N N . ASP B 1 5 ? -10.117 -13.234 -9.133 1 97.75 5 ASP B N 1
ATOM 1144 C CA . ASP B 1 5 ? -10.617 -12.156 -8.281 1 97.75 5 ASP B CA 1
ATOM 1145 C C . ASP B 1 5 ? -12.102 -11.906 -8.516 1 97.75 5 ASP B C 1
ATOM 1147 O O . ASP B 1 5 ? -12.516 -11.609 -9.641 1 97.75 5 ASP B O 1
ATOM 1151 N N . ILE B 1 6 ? -12.898 -12.109 -7.535 1 97.75 6 ILE B N 1
ATOM 1152 C CA . ILE B 1 6 ? -14.336 -11.836 -7.582 1 97.75 6 ILE B CA 1
ATOM 1153 C C . ILE B 1 6 ? -14.688 -10.773 -6.547 1 97.75 6 ILE B C 1
ATOM 1155 O O . ILE B 1 6 ? -14.719 -11.047 -5.348 1 97.75 6 ILE B O 1
ATOM 1159 N N . SER B 1 7 ? -15.055 -9.555 -7.043 1 94.75 7 SER B N 1
ATOM 1160 C CA . SER B 1 7 ? -15.227 -8.438 -6.121 1 94.75 7 SER B CA 1
ATOM 1161 C C . SER B 1 7 ? -16.688 -8.047 -5.992 1 94.75 7 SER B C 1
ATOM 1163 O O . SER B 1 7 ? -17.031 -7.105 -5.273 1 94.75 7 SER B O 1
ATOM 1165 N N . ASP B 1 8 ? -17.594 -8.711 -6.699 1 94.88 8 ASP B N 1
ATOM 1166 C CA . ASP B 1 8 ? -19.031 -8.516 -6.488 1 94.88 8 ASP B CA 1
ATOM 1167 C C . ASP B 1 8 ? -19.469 -9.07 -5.137 1 94.88 8 ASP B C 1
ATOM 1169 O O . ASP B 1 8 ? -19.594 -10.281 -4.969 1 94.88 8 ASP B O 1
ATOM 1173 N N . VAL B 1 9 ? -19.781 -8.164 -4.266 1 92 9 VAL B N 1
ATOM 1174 C CA . VAL B 1 9 ? -20.047 -8.539 -2.885 1 92 9 VAL B CA 1
ATOM 1175 C C . VAL B 1 9 ? -21.344 -9.359 -2.82 1 92 9 VAL B C 1
ATOM 1177 O O . VAL B 1 9 ? -21.594 -10.07 -1.843 1 92 9 VAL B O 1
ATOM 1180 N N . GLY B 1 10 ? -22.141 -9.281 -3.773 1 94.19 10 GLY B N 1
ATOM 1181 C CA . GLY B 1 10 ? -23.359 -10.078 -3.822 1 94.19 10 GLY B CA 1
ATOM 1182 C C . GLY B 1 10 ? -23.141 -11.477 -4.355 1 94.19 10 GLY B C 1
ATOM 1183 O O . GLY B 1 10 ? -24.016 -12.336 -4.25 1 94.19 10 GLY B O 1
ATOM 1184 N N . ASN B 1 11 ? -22.047 -11.742 -4.922 1 94.81 11 ASN B N 1
ATOM 1185 C CA . ASN B 1 11 ? -21.703 -13.055 -5.445 1 94.81 11 ASN B CA 1
ATOM 1186 C C . ASN B 1 11 ? -21.359 -14.031 -4.324 1 94.81 11 ASN B C 1
ATOM 1188 O O . ASN B 1 11 ? -20.516 -13.719 -3.467 1 94.81 11 ASN B O 1
ATOM 1192 N N . PRO B 1 12 ? -21.984 -15.211 -4.305 1 95.62 12 PRO B N 1
ATOM 1193 C CA . PRO B 1 12 ? -21.672 -16.172 -3.248 1 95.62 12 PRO B CA 1
ATOM 1194 C C . PRO B 1 12 ? -20.219 -16.641 -3.285 1 95.62 12 PRO B C 1
ATOM 1196 O O . PRO B 1 12 ? -19.703 -17.156 -2.285 1 95.62 12 PRO B O 1
ATOM 1199 N N . ASN B 1 13 ? -19.547 -16.5 -4.359 1 96 13 ASN B N 1
ATOM 1200 C CA . ASN B 1 13 ? -18.156 -16.922 -4.504 1 96 13 ASN B CA 1
ATOM 1201 C C . ASN B 1 13 ? -17.203 -15.75 -4.398 1 96 13 ASN B C 1
ATOM 1203 O O . ASN B 1 13 ? -16.078 -15.805 -4.91 1 96 13 ASN B O 1
ATOM 1207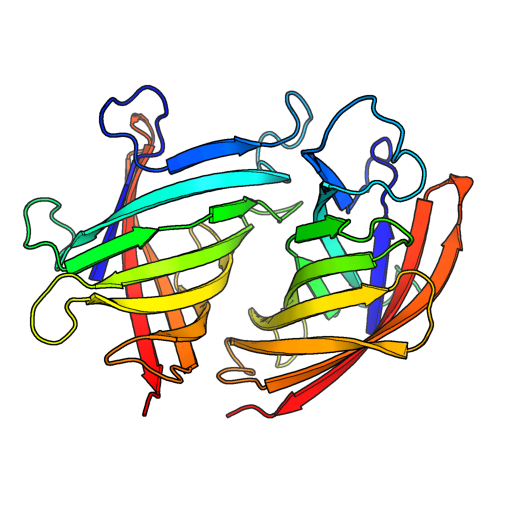 N N . VAL B 1 14 ? -17.656 -14.656 -3.764 1 98.06 14 VAL B N 1
ATOM 1208 C CA . VAL B 1 14 ? -16.875 -13.43 -3.635 1 98.06 14 VAL B CA 1
ATOM 1209 C C . VAL B 1 14 ? -15.539 -13.75 -2.969 1 98.06 14 VAL B C 1
ATOM 1211 O O . VAL B 1 14 ? -15.477 -14.57 -2.047 1 98.06 14 VAL B O 1
ATOM 1214 N N . THR B 1 15 ? -14.445 -13.125 -3.408 1 98.5 15 THR B N 1
ATOM 1215 C CA . THR B 1 15 ? -13.125 -13.391 -2.848 1 98.5 15 THR B CA 1
ATOM 1216 C C . THR B 1 15 ? -12.5 -12.109 -2.299 1 98.5 15 THR B C 1
ATOM 1218 O O . THR B 1 15 ? -11.453 -12.156 -1.647 1 98.5 15 THR B O 1
ATOM 1221 N N . VAL B 1 16 ? -13.016 -10.961 -2.596 1 97.5 16 VAL B N 1
ATOM 1222 C CA . VAL B 1 16 ? -12.547 -9.656 -2.131 1 97.5 16 VAL B CA 1
ATOM 1223 C C . VAL B 1 16 ? -13.719 -8.852 -1.587 1 97.5 16 VAL B C 1
ATOM 1225 O O . VAL B 1 16 ? -14.766 -8.75 -2.232 1 97.5 16 VAL B O 1
ATOM 1228 N N . ILE B 1 17 ? -13.609 -8.242 -0.441 1 96.62 17 ILE B N 1
ATOM 1229 C CA . ILE B 1 17 ? -14.703 -7.469 0.137 1 96.62 17 ILE B CA 1
ATOM 1230 C C . ILE B 1 17 ? -14.156 -6.188 0.762 1 96.62 17 ILE B C 1
ATOM 1232 O O . ILE B 1 17 ? -13.07 -6.191 1.349 1 96.62 17 ILE B O 1
ATOM 1236 N N . PRO B 1 18 ? -14.828 -5.055 0.53 1 94.25 18 PRO B N 1
ATOM 1237 C CA . PRO B 1 18 ? -14.477 -3.861 1.303 1 94.25 18 PRO B CA 1
ATOM 1238 C C . PRO B 1 18 ? -14.844 -3.986 2.779 1 94.25 18 PRO B C 1
ATOM 1240 O O . PRO B 1 18 ? -15.945 -4.441 3.111 1 94.25 18 PRO B O 1
ATOM 1243 N N . VAL B 1 19 ? -13.984 -3.6 3.717 1 93.69 19 VAL B N 1
ATOM 1244 C CA . VAL B 1 19 ? -14.25 -3.855 5.129 1 93.69 19 VAL B CA 1
ATOM 1245 C C . VAL B 1 19 ? -14.195 -2.545 5.91 1 93.69 19 VAL B C 1
ATOM 1247 O O . VAL B 1 19 ? -14.664 -2.475 7.051 1 93.69 19 VAL B O 1
ATOM 1250 N N . ALA B 1 20 ? -13.594 -1.561 5.387 1 91.25 20 ALA B N 1
ATOM 1251 C CA . ALA B 1 20 ? -13.531 -0.241 6.012 1 91.25 20 ALA B CA 1
ATOM 1252 C C . ALA B 1 20 ? -13.445 0.859 4.957 1 91.25 20 ALA B C 1
ATOM 1254 O O . ALA B 1 20 ? -13.125 0.592 3.795 1 91.25 20 ALA B O 1
ATOM 1255 N N . GLY B 1 21 ? -13.703 2.021 5.273 1 87.75 21 GLY B N 1
ATOM 1256 C CA . GLY B 1 21 ? -13.672 3.172 4.383 1 87.75 21 GLY B CA 1
ATOM 1257 C C . GLY B 1 21 ? -14.711 4.227 4.734 1 87.75 21 GLY B C 1
ATOM 1258 O O . GLY B 1 21 ? -15.391 4.113 5.754 1 87.75 21 GLY B O 1
ATOM 1259 N N . ILE B 1 22 ? -14.586 5.336 4.117 1 71.56 22 ILE B N 1
ATOM 1260 C CA . ILE B 1 22 ? -15.531 6.398 4.43 1 71.56 22 ILE B CA 1
ATOM 1261 C C . ILE B 1 22 ? -16.734 6.309 3.494 1 71.56 22 ILE B C 1
ATOM 1263 O O . ILE B 1 22 ? -16.578 6.117 2.285 1 71.56 22 ILE B O 1
ATOM 1267 N N . ALA B 1 23 ? -17.844 5.871 4.246 1 56.09 23 ALA B N 1
ATOM 1268 C CA . ALA B 1 23 ? -19.141 5.848 3.584 1 56.09 23 ALA B CA 1
ATOM 1269 C C . ALA B 1 23 ? -19.5 7.223 3.02 1 56.09 23 ALA B C 1
ATOM 1271 O O . ALA B 1 23 ? -19.234 8.25 3.656 1 56.09 23 ALA B O 1
ATOM 1272 N N . GLY B 1 24 ? -19.781 7.301 1.801 1 50.25 24 GLY B N 1
ATOM 1273 C CA . GLY B 1 24 ? -20.516 8.453 1.309 1 50.25 24 GLY B CA 1
ATOM 1274 C C . GLY B 1 24 ? -19.656 9.406 0.492 1 50.25 24 GLY B C 1
ATOM 1275 O O . GLY B 1 24 ? -20.172 10.273 -0.213 1 50.25 24 GLY B O 1
ATOM 1276 N N . LYS B 1 25 ? -18.438 9.664 1.108 1 54.81 25 LYS B N 1
ATOM 1277 C CA . LYS B 1 25 ? -17.844 10.82 0.449 1 54.81 25 LYS B CA 1
ATOM 1278 C C . LYS B 1 25 ? -17.469 10.492 -0.996 1 54.81 25 LYS B C 1
ATOM 1280 O O . LYS B 1 25 ? -17.469 9.328 -1.396 1 54.81 25 LYS B O 1
ATOM 1285 N N . ALA B 1 26 ? -16.984 11.641 -1.8 1 54.34 26 ALA B N 1
ATOM 1286 C CA . ALA B 1 26 ? -16.812 12.07 -3.186 1 54.34 26 ALA B CA 1
ATOM 1287 C C . ALA B 1 26 ? -15.812 11.172 -3.916 1 54.34 26 ALA B C 1
ATOM 1289 O O . ALA B 1 26 ? -15.734 11.188 -5.148 1 54.34 26 ALA B O 1
ATOM 1290 N N . TRP B 1 27 ? -14.992 10.43 -3.086 1 61.69 27 TRP B N 1
ATOM 1291 C CA . TRP B 1 27 ? -14.016 9.773 -3.938 1 61.69 27 TRP B CA 1
ATOM 1292 C C . TRP B 1 27 ? -14.57 8.477 -4.516 1 61.69 27 TRP B C 1
ATOM 1294 O O . TRP B 1 27 ? -14.023 7.395 -4.281 1 61.69 27 TRP B O 1
ATOM 1304 N N . THR B 1 28 ? -15.648 8.656 -5.145 1 64 28 THR B N 1
ATOM 1305 C CA . THR B 1 28 ? -16.422 7.539 -5.664 1 64 28 THR B CA 1
ATOM 1306 C C . THR B 1 28 ? -15.664 6.82 -6.773 1 64 28 THR B C 1
ATOM 1308 O O . THR B 1 28 ? -15.742 5.594 -6.891 1 64 28 THR B O 1
ATOM 1311 N N . VAL B 1 29 ? -14.719 7.66 -7.418 1 77.62 29 VAL B N 1
ATOM 1312 C CA . VAL B 1 29 ? -14.094 7.008 -8.57 1 77.62 29 VAL B CA 1
ATOM 1313 C C . VAL B 1 29 ? -12.844 6.262 -8.125 1 77.62 29 VAL B C 1
ATOM 1315 O O . VAL B 1 29 ? -12.641 5.102 -8.492 1 77.62 29 VAL B O 1
ATOM 1318 N N . THR B 1 30 ? -12.055 6.828 -7.289 1 87 30 THR B N 1
ATOM 1319 C CA . THR B 1 30 ? -10.789 6.207 -6.91 1 87 30 THR B CA 1
ATOM 1320 C C . THR B 1 30 ? -10.969 5.297 -5.699 1 87 30 THR B C 1
ATOM 1322 O O . THR B 1 30 ? -10.094 4.484 -5.391 1 87 30 THR B O 1
ATOM 1325 N N . GLN B 1 31 ? -12.062 5.516 -4.969 1 89.31 31 GLN B N 1
ATOM 1326 C CA . GLN B 1 31 ? -12.328 4.781 -3.736 1 89.31 31 GLN B CA 1
ATOM 1327 C C . GLN B 1 31 ? -11.227 5.023 -2.707 1 89.31 31 GLN B C 1
ATOM 1329 O O . GLN B 1 31 ? -10.898 4.133 -1.919 1 89.31 31 GLN B O 1
ATOM 1334 N N . PHE B 1 32 ? -10.602 6.176 -2.801 1 92.69 32 PHE B N 1
ATOM 1335 C CA . PHE B 1 32 ? -9.531 6.512 -1.869 1 92.69 32 PHE B CA 1
ATOM 1336 C C . PHE B 1 32 ? -9.953 6.223 -0.434 1 92.69 32 PHE B C 1
ATOM 1338 O O . PHE B 1 32 ? -11.016 6.668 0.008 1 92.69 32 PHE B O 1
ATOM 1345 N N . GLY B 1 33 ? -9.117 5.363 0.211 1 94.19 33 GLY B N 1
ATOM 1346 C CA . GLY B 1 33 ? -9.336 5.113 1.628 1 94.19 33 GLY B CA 1
ATOM 1347 C C . GLY B 1 33 ? -10.133 3.854 1.9 1 94.19 33 GLY B C 1
ATOM 1348 O O . GLY B 1 33 ? -10.422 3.531 3.055 1 94.19 33 GLY B O 1
ATOM 1349 N N . THR B 1 34 ? -10.469 3.154 0.935 1 94.75 34 THR B N 1
ATOM 1350 C CA . THR B 1 34 ? -11.195 1.909 1.161 1 94.75 34 THR B CA 1
ATOM 1351 C C . THR B 1 34 ? -10.227 0.762 1.438 1 94.75 34 THR B C 1
ATOM 1353 O O . THR B 1 34 ? -9.219 0.611 0.744 1 94.75 34 THR B O 1
ATOM 1356 N N . ILE B 1 35 ? -10.469 0.005 2.5 1 95.88 35 ILE B N 1
ATOM 1357 C CA . ILE B 1 35 ? -9.688 -1.186 2.824 1 95.88 35 ILE B CA 1
ATOM 1358 C C . ILE B 1 35 ? -10.43 -2.432 2.35 1 95.88 35 ILE B C 1
ATOM 1360 O O . ILE B 1 35 ? -11.609 -2.613 2.654 1 95.88 35 ILE B O 1
ATOM 1364 N N . PHE B 1 36 ? -9.711 -3.27 1.623 1 96.06 36 PHE B N 1
ATOM 1365 C CA . PHE B 1 36 ? -10.25 -4.535 1.134 1 96.06 36 PHE B CA 1
ATOM 1366 C C . PHE B 1 36 ? -9.516 -5.711 1.765 1 96.06 36 PHE B C 1
ATOM 1368 O O . PHE B 1 36 ? -8.32 -5.625 2.051 1 96.06 36 PHE B O 1
ATOM 1375 N N . VAL B 1 37 ? -10.281 -6.789 1.986 1 98.25 37 VAL B N 1
ATOM 1376 C CA . VAL B 1 37 ? -9.695 -8.078 2.352 1 98.25 37 VAL B CA 1
ATOM 1377 C C . VAL B 1 37 ? -9.891 -9.078 1.214 1 98.25 37 VAL B C 1
ATOM 1379 O O . VAL B 1 37 ? -10.945 -9.094 0.568 1 98.25 37 VAL B O 1
ATOM 1382 N N . THR B 1 38 ? -8.844 -9.852 0.985 1 98.38 38 THR B N 1
ATOM 1383 C CA . THR B 1 38 ? -8.898 -10.734 -0.176 1 98.38 38 THR B CA 1
ATOM 1384 C C . THR B 1 38 ? -8.469 -12.148 0.197 1 98.38 38 THR B C 1
ATOM 1386 O O . THR B 1 38 ? -7.633 -12.336 1.086 1 98.38 38 THR B O 1
ATOM 1389 N N . ASP B 1 39 ? -9.016 -13.078 -0.372 1 98.75 39 ASP B N 1
ATOM 1390 C CA . ASP B 1 39 ? -8.641 -14.484 -0.452 1 98.75 39 ASP B CA 1
ATOM 1391 C C . ASP B 1 39 ? -8.891 -15.047 -1.853 1 98.75 39 ASP B C 1
ATOM 1393 O O . ASP B 1 39 ? -9.867 -15.75 -2.08 1 98.75 39 ASP B O 1
ATOM 1397 N N . ASP B 1 40 ? -7.961 -14.75 -2.768 1 98.62 40 ASP B N 1
ATOM 1398 C CA . ASP B 1 40 ? -8.102 -15.133 -4.168 1 98.62 40 ASP B CA 1
ATOM 1399 C C . ASP B 1 40 ? -7.445 -16.484 -4.434 1 98.62 40 ASP B C 1
ATOM 1401 O O . ASP B 1 40 ? -6.34 -16.75 -3.953 1 98.62 40 ASP B O 1
ATOM 1405 N N . TYR B 1 41 ? -8.102 -17.266 -5.27 1 98.06 41 TYR B N 1
ATOM 1406 C CA . TYR B 1 41 ? -7.465 -18.484 -5.754 1 98.06 41 TYR B CA 1
ATOM 1407 C C . TYR B 1 41 ? -6.402 -18.172 -6.797 1 98.06 41 TYR B C 1
ATOM 1409 O O . TYR B 1 41 ? -6.586 -17.281 -7.633 1 98.06 41 TYR B O 1
ATOM 1417 N N . ILE B 1 42 ? -5.348 -18.953 -6.699 1 98.56 42 ILE B N 1
ATOM 1418 C CA . ILE B 1 42 ? -4.301 -18.844 -7.711 1 98.56 42 ILE B CA 1
ATOM 1419 C C . ILE B 1 42 ? -4.246 -20.125 -8.531 1 98.56 42 ILE B C 1
ATOM 1421 O O . ILE B 1 42 ? -4.156 -21.219 -7.977 1 98.56 42 ILE B O 1
ATOM 1425 N N . THR B 1 43 ? -4.258 -19.953 -9.875 1 98.38 43 THR B N 1
ATOM 1426 C CA . THR B 1 43 ? -4.273 -21.094 -10.781 1 98.38 43 THR B CA 1
ATOM 1427 C C . THR B 1 43 ? -3.064 -21.062 -11.711 1 98.38 43 THR B C 1
ATOM 1429 O O . THR B 1 43 ? -2.41 -20.031 -11.852 1 98.38 43 THR B O 1
ATOM 1432 N N . GLU B 1 44 ? -2.789 -22.188 -12.297 1 97.38 44 GLU B N 1
ATOM 1433 C CA . GLU B 1 44 ? -1.643 -22.312 -13.188 1 97.38 44 GLU B CA 1
ATOM 1434 C C . GLU B 1 44 ? -1.861 -21.547 -14.484 1 97.38 44 GLU B C 1
ATOM 1436 O O . GLU B 1 44 ? -0.91 -21.031 -15.078 1 97.38 44 GLU B O 1
ATOM 1441 N N . THR B 1 45 ? -3.098 -21.594 -14.938 1 97.94 45 THR B N 1
ATOM 1442 C CA . THR B 1 45 ? -3.457 -20.859 -16.141 1 97.94 45 THR B CA 1
ATOM 1443 C C . THR B 1 45 ? -4.625 -19.922 -15.875 1 97.94 45 THR B C 1
ATOM 1445 O O . THR B 1 45 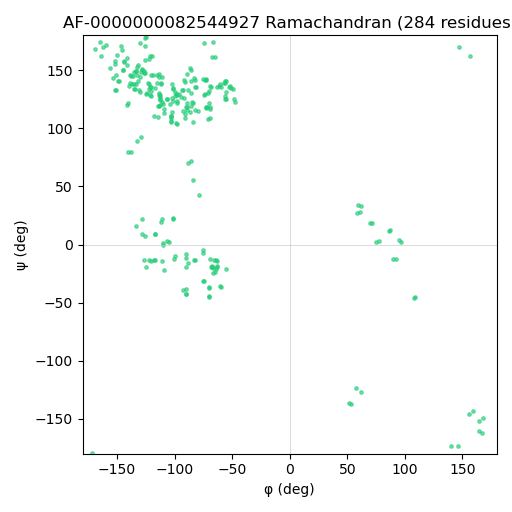? -5.156 -19.875 -14.766 1 97.94 45 THR B O 1
ATOM 1448 N N . ALA B 1 46 ? -5.027 -19.188 -16.875 1 98.06 46 ALA B N 1
ATOM 1449 C CA . ALA B 1 46 ? -6.121 -18.234 -16.734 1 98.06 46 ALA B CA 1
ATOM 1450 C C . ALA B 1 46 ? -7.453 -18.953 -16.531 1 98.06 46 ALA B C 1
ATOM 1452 O O . ALA B 1 46 ? -8.43 -18.344 -16.094 1 98.06 46 ALA B O 1
ATOM 1453 N N . ASP B 1 47 ? -7.523 -20.234 -16.891 1 97.88 47 ASP B N 1
ATOM 1454 C CA . ASP B 1 47 ? -8.711 -21.047 -16.656 1 97.88 47 ASP B CA 1
ATOM 1455 C C . ASP B 1 47 ? -8.883 -21.375 -15.18 1 97.88 47 ASP B C 1
ATOM 1457 O O . ASP B 1 47 ? -8.031 -22.047 -14.586 1 97.88 47 ASP B O 1
ATOM 1461 N N . PRO B 1 48 ? -9.984 -20.938 -14.578 1 96.75 48 PRO B N 1
ATOM 1462 C CA . PRO B 1 48 ? -10.18 -21.188 -13.148 1 96.75 48 PRO B CA 1
ATOM 1463 C C . PRO B 1 48 ? -10.297 -22.688 -12.82 1 96.75 48 PRO B C 1
ATOM 1465 O O . PRO B 1 48 ? -10.203 -23.078 -11.656 1 96.75 48 PRO B O 1
ATOM 1468 N N . LYS B 1 49 ? -10.477 -23.5 -13.773 1 96.75 49 LYS B N 1
ATOM 1469 C CA . LYS B 1 49 ? -10.578 -24.938 -13.555 1 96.75 49 LYS B CA 1
ATOM 1470 C C . LYS B 1 49 ? -9.203 -25.609 -13.633 1 96.75 49 LYS B C 1
ATOM 1472 O O . LYS B 1 49 ? -9.062 -26.797 -13.328 1 96.75 49 LYS B O 1
ATOM 1477 N N . SER B 1 50 ? -8.227 -24.844 -14.102 1 97.38 50 SER B N 1
ATOM 1478 C CA . SER B 1 50 ? -6.871 -25.391 -14.125 1 97.38 50 SER B CA 1
ATOM 1479 C C . SER B 1 50 ? -6.355 -25.656 -12.719 1 97.38 50 SER B C 1
ATOM 1481 O O . SER B 1 50 ? -6.93 -25.172 -11.742 1 97.38 50 SER B O 1
ATOM 1483 N N . PRO B 1 51 ? -5.34 -26.469 -12.547 1 96.19 51 PRO B N 1
ATOM 1484 C CA . PRO B 1 51 ? -4.828 -26.797 -11.219 1 96.19 51 PRO B CA 1
ATOM 1485 C C . PRO B 1 51 ? -4.527 -25.562 -10.375 1 96.19 51 PRO B C 1
ATOM 1487 O O . PRO B 1 51 ? -3.984 -24.578 -10.891 1 96.19 51 PRO B O 1
ATOM 1490 N N . GLY B 1 52 ? -4.953 -25.672 -9.086 1 96.88 52 GLY B N 1
ATOM 1491 C CA . GLY B 1 52 ? -4.621 -24.625 -8.125 1 96.88 52 GLY B CA 1
ATOM 1492 C C . GLY B 1 52 ? -3.17 -24.656 -7.691 1 96.88 52 GLY B C 1
ATOM 1493 O O . GLY B 1 52 ? -2.596 -25.734 -7.496 1 96.88 52 GLY B O 1
ATOM 1494 N N . VAL B 1 53 ? -2.619 -23.438 -7.535 1 97 53 VAL B N 1
ATOM 1495 C CA . VAL B 1 53 ? -1.226 -23.391 -7.102 1 97 53 VAL B CA 1
ATOM 1496 C C . VAL B 1 53 ? -1.129 -22.703 -5.742 1 97 53 VAL B C 1
ATOM 1498 O O . VAL B 1 53 ? -0.083 -22.75 -5.09 1 97 53 VAL B O 1
ATOM 1501 N N . GLY B 1 54 ? -2.148 -22.031 -5.262 1 98.31 54 GLY B N 1
ATOM 1502 C CA . GLY B 1 54 ? -2.119 -21.359 -3.977 1 98.31 54 GLY B CA 1
ATOM 1503 C C . GLY B 1 54 ? -3.25 -20.359 -3.801 1 98.31 54 GLY B C 1
ATOM 1504 O O . GLY B 1 54 ? -4.32 -20.516 -4.391 1 98.31 54 GLY B O 1
ATOM 1505 N N . ARG B 1 55 ? -3.033 -19.5 -2.887 1 98.38 55 ARG B N 1
ATOM 1506 C CA . ARG B 1 55 ? -3.982 -18.438 -2.531 1 98.38 55 ARG B CA 1
ATOM 1507 C C . ARG B 1 55 ? -3.266 -17.125 -2.273 1 98.38 55 ARG B C 1
ATOM 1509 O O . ARG B 1 55 ? -2.129 -17.109 -1.797 1 98.38 55 ARG B O 1
ATOM 1516 N N . ALA B 1 56 ? -3.904 -16.078 -2.623 1 98.69 56 ALA B N 1
ATOM 1517 C CA . ALA B 1 56 ? -3.479 -14.742 -2.219 1 98.69 56 ALA B CA 1
ATOM 1518 C C . ALA B 1 56 ? -4.355 -14.203 -1.09 1 98.69 56 ALA B C 1
ATOM 1520 O O . ALA B 1 56 ? -5.531 -13.898 -1.301 1 98.69 56 ALA B O 1
ATOM 1521 N N . GLN B 1 57 ? -3.77 -14.086 0.11 1 98.81 57 GLN B N 1
ATOM 1522 C CA . GLN B 1 57 ? -4.512 -13.711 1.312 1 98.81 57 GLN B CA 1
ATOM 1523 C C . GLN B 1 57 ? -3.908 -12.477 1.973 1 98.81 57 GLN B C 1
ATOM 1525 O O . GLN B 1 57 ? -2.688 -12.367 2.104 1 98.81 57 GLN B O 1
ATOM 1530 N N . GLY B 1 58 ? -4.762 -11.531 2.264 1 98.62 58 GLY B N 1
ATOM 1531 C CA . GLY B 1 58 ? -4.316 -10.312 2.92 1 98.62 58 GLY B CA 1
ATOM 1532 C C . GLY B 1 58 ? -5.27 -9.148 2.734 1 98.62 58 GLY B C 1
ATOM 1533 O O . GLY B 1 58 ? -6.492 -9.328 2.768 1 98.62 58 GLY B O 1
ATOM 1534 N N . MET B 1 59 ? -4.684 -7.984 2.592 1 98.19 59 MET B N 1
ATOM 1535 C CA . MET B 1 59 ? -5.488 -6.777 2.424 1 98.19 59 MET B CA 1
ATOM 1536 C C . MET B 1 59 ? -4.812 -5.801 1.467 1 98.19 59 MET B C 1
ATOM 1538 O O . MET B 1 59 ? -3.617 -5.926 1.188 1 98.19 59 MET B O 1
ATOM 1542 N N . TYR B 1 60 ? -5.562 -4.977 0.923 1 97.25 60 TYR B N 1
ATOM 1543 C CA . TYR B 1 60 ? -5.031 -3.797 0.25 1 97.25 60 TYR B CA 1
ATOM 1544 C C . TYR B 1 60 ? -5.914 -2.58 0.505 1 97.25 60 TYR B C 1
ATOM 1546 O O . TYR B 1 60 ? -7.086 -2.719 0.86 1 97.25 60 TYR B O 1
ATOM 1554 N N . VAL B 1 61 ? -5.348 -1.433 0.431 1 96.81 61 VAL B N 1
ATOM 1555 C CA . VAL B 1 61 ? -6.051 -0.169 0.632 1 96.81 61 VAL B CA 1
ATOM 1556 C C . VAL B 1 61 ? -5.895 0.711 -0.605 1 96.81 61 VAL B C 1
ATOM 1558 O O . VAL B 1 61 ? -4.812 0.789 -1.188 1 96.81 61 VAL B O 1
ATOM 1561 N N . THR B 1 62 ? -7.012 1.29 -1.047 1 95.88 62 THR B N 1
ATOM 1562 C CA . THR B 1 62 ? -6.918 2.281 -2.113 1 95.88 62 THR B CA 1
ATOM 1563 C C . THR B 1 62 ? -6.312 3.58 -1.591 1 95.88 62 THR B C 1
ATOM 1565 O O . THR B 1 62 ? -6.91 4.262 -0.756 1 95.88 62 THR B O 1
ATOM 1568 N N . ALA B 1 63 ? -5.148 3.902 -2.178 1 96.25 63 ALA B N 1
ATOM 1569 C CA . ALA B 1 63 ? -4.352 4.98 -1.601 1 96.25 63 ALA B CA 1
ATOM 1570 C C . ALA B 1 63 ? -3.967 6.008 -2.664 1 96.25 63 ALA B C 1
ATOM 1572 O O . ALA B 1 63 ? -2.932 6.668 -2.551 1 96.25 63 ALA B O 1
ATOM 1573 N N . GLY B 1 64 ? -4.676 6.086 -3.738 1 95.12 64 GLY B N 1
ATOM 1574 C CA . GLY B 1 64 ? -4.473 7.094 -4.766 1 95.12 64 GLY B CA 1
ATOM 1575 C C . GLY B 1 64 ? -5.598 8.109 -4.836 1 95.12 64 GLY B C 1
ATOM 1576 O O . GLY B 1 64 ? -6.75 7.75 -5.074 1 95.12 64 GLY B O 1
ATOM 1577 N N . LEU B 1 65 ? -5.258 9.344 -4.691 1 92.5 65 LEU B N 1
ATOM 1578 C CA . LEU B 1 65 ? -6.266 10.398 -4.773 1 92.5 65 LEU B CA 1
ATOM 1579 C C . LEU B 1 65 ? -6.688 10.633 -6.219 1 92.5 65 LEU B C 1
ATOM 1581 O O . LEU B 1 65 ? -7.832 11.016 -6.48 1 92.5 65 LEU B O 1
ATOM 1585 N N . ASP B 1 66 ? -5.738 10.422 -7.164 1 89.75 66 ASP B N 1
ATOM 1586 C CA . ASP B 1 66 ? -6.031 10.758 -8.555 1 89.75 66 ASP B CA 1
ATOM 1587 C C . ASP B 1 66 ? -5.988 9.516 -9.438 1 89.75 66 ASP B C 1
ATOM 1589 O O . ASP B 1 66 ? -5.938 9.625 -10.664 1 89.75 66 ASP B O 1
ATOM 1593 N N . GLY B 1 67 ? -5.887 8.328 -8.805 1 87.56 67 GLY B N 1
ATOM 1594 C CA . GLY B 1 67 ? -5.836 7.094 -9.562 1 87.56 67 GLY B CA 1
ATOM 1595 C C . GLY B 1 67 ? -6.207 5.871 -8.75 1 87.56 67 GLY B C 1
ATOM 1596 O O . GLY B 1 67 ? -6.367 5.957 -7.527 1 87.56 67 GLY B O 1
ATOM 1597 N N . LEU B 1 68 ? -6.316 4.824 -9.484 1 89.38 68 LEU B N 1
ATOM 1598 C CA . LEU B 1 68 ? -6.641 3.551 -8.852 1 89.38 68 LEU B CA 1
ATOM 1599 C C . LEU B 1 68 ? -5.375 2.83 -8.398 1 89.38 68 LEU B C 1
ATOM 1601 O O . LEU B 1 68 ? -4.941 1.865 -9.031 1 89.38 68 LEU B O 1
ATOM 1605 N N . ASN B 1 69 ? -4.777 3.412 -7.387 1 94.5 69 ASN B N 1
ATOM 1606 C CA . ASN B 1 69 ? -3.584 2.84 -6.773 1 94.5 69 ASN B CA 1
ATOM 1607 C C . ASN B 1 69 ? -3.91 2.137 -5.461 1 94.5 69 ASN B C 1
ATOM 1609 O O . ASN B 1 69 ? -4.512 2.734 -4.562 1 94.5 69 ASN B O 1
ATOM 1613 N N . SER B 1 70 ? -3.51 0.934 -5.406 1 96.44 70 SER B N 1
ATOM 1614 C CA . SER B 1 70 ? -3.721 0.156 -4.191 1 96.44 70 SER B CA 1
ATOM 1615 C C . SER B 1 70 ? -2.396 -0.17 -3.508 1 96.44 70 SER B C 1
ATOM 1617 O O . SER B 1 70 ? -1.443 -0.599 -4.16 1 96.44 70 SER B O 1
ATOM 1619 N N . HIS B 1 71 ? -2.354 0.168 -2.256 1 98.19 71 HIS B N 1
ATOM 1620 C CA . HIS B 1 71 ? -1.267 -0.358 -1.438 1 98.19 71 HIS B CA 1
ATOM 1621 C C . HIS B 1 71 ? -1.573 -1.772 -0.957 1 98.19 71 HIS B C 1
ATOM 1623 O O . HIS B 1 71 ? -2.443 -1.968 -0.106 1 98.19 71 HIS B O 1
ATOM 1629 N N . VAL B 1 72 ? -0.727 -2.736 -1.441 1 98.12 72 VAL B N 1
ATOM 1630 C CA . VAL B 1 72 ? -1.038 -4.145 -1.212 1 98.12 72 VAL B CA 1
ATOM 1631 C C . VAL B 1 72 ? -0.174 -4.688 -0.076 1 98.12 72 VAL B C 1
ATOM 1633 O O . VAL B 1 72 ? 1.003 -4.336 0.038 1 98.12 72 VAL B O 1
ATOM 1636 N N . MET B 1 73 ? -0.743 -5.434 0.742 1 98.31 73 MET B N 1
ATOM 1637 C CA . MET B 1 73 ? -0.149 -6.273 1.78 1 98.31 73 MET B CA 1
ATOM 1638 C C . MET B 1 73 ? -0.747 -7.676 1.756 1 98.31 73 MET B C 1
ATOM 1640 O O . MET B 1 73 ? -1.713 -7.957 2.467 1 98.31 73 MET B O 1
ATOM 1644 N N . ILE B 1 74 ? -0.131 -8.531 0.964 1 98.69 74 ILE B N 1
ATOM 1645 C CA . ILE B 1 74 ? -0.748 -9.82 0.659 1 98.69 74 ILE B CA 1
ATOM 1646 C C . ILE B 1 74 ? 0.296 -10.93 0.757 1 98.69 74 ILE B C 1
ATOM 1648 O O . ILE B 1 74 ? 1.436 -10.758 0.318 1 98.69 74 ILE B O 1
ATOM 1652 N N . SER B 1 75 ? -0.067 -12.008 1.323 1 98.81 75 SER B N 1
ATOM 1653 C CA . SER B 1 75 ? 0.73 -13.234 1.296 1 98.81 75 SER B CA 1
ATOM 1654 C C . SER B 1 75 ? 0.271 -14.164 0.182 1 98.81 75 SER B C 1
ATOM 1656 O O . SER B 1 75 ? -0.923 -14.438 0.047 1 98.81 75 SER B O 1
ATOM 1658 N N . ILE B 1 76 ? 1.214 -14.586 -0.558 1 98.69 76 ILE B N 1
ATOM 1659 C CA . ILE B 1 76 ? 0.977 -15.719 -1.449 1 98.69 76 ILE B CA 1
ATOM 1660 C C . ILE B 1 76 ? 1.278 -17.031 -0.718 1 98.69 76 ILE B C 1
ATOM 1662 O O . ILE B 1 76 ? 2.422 -17.281 -0.332 1 98.69 76 ILE B O 1
ATOM 1666 N N . VAL B 1 77 ? 0.243 -17.781 -0.562 1 98.62 77 VAL B N 1
ATOM 1667 C CA . VAL B 1 77 ? 0.349 -19.047 0.138 1 98.62 77 VAL B CA 1
ATOM 1668 C C . VAL B 1 77 ? 0.354 -20.203 -0.873 1 98.62 77 VAL B C 1
ATOM 1670 O O . VAL B 1 77 ? -0.671 -20.484 -1.493 1 98.62 77 VAL B O 1
ATOM 1673 N N . PHE B 1 78 ? 1.446 -20.844 -1.021 1 98.19 78 PHE B N 1
ATOM 1674 C CA . PHE B 1 78 ? 1.551 -21.938 -1.987 1 98.19 78 PHE B CA 1
ATOM 1675 C C . PHE B 1 78 ? 1.008 -23.234 -1.402 1 98.19 78 PHE B C 1
ATOM 1677 O O . PHE B 1 78 ? 1.236 -23.531 -0.229 1 98.19 78 PHE B O 1
ATOM 1684 N N . THR B 1 79 ? 0.323 -23.969 -2.293 1 96.75 79 THR B N 1
ATOM 1685 C CA . THR B 1 79 ? -0.303 -25.203 -1.825 1 96.75 79 THR B CA 1
ATOM 1686 C C . THR B 1 79 ? 0.093 -26.375 -2.709 1 96.75 79 THR B C 1
ATOM 1688 O O . THR B 1 79 ? -0.515 -27.453 -2.635 1 96.75 79 THR B O 1
ATOM 1691 N N . ASN B 1 80 ? 0.999 -26.156 -3.551 1 88.44 80 ASN B N 1
ATOM 1692 C CA . ASN B 1 80 ? 1.261 -27.219 -4.508 1 88.44 80 ASN B CA 1
ATOM 1693 C C . ASN B 1 80 ? 2.744 -27.578 -4.555 1 88.44 80 ASN B C 1
ATOM 1695 O O . ASN B 1 80 ? 3.596 -26.75 -4.223 1 88.44 80 ASN B O 1
ATOM 1699 N N . LYS B 1 81 ? 2.914 -28.859 -4.902 1 90.44 81 LYS B N 1
ATOM 1700 C CA . LYS B 1 81 ? 4.227 -29.422 -5.207 1 90.44 81 LYS B CA 1
ATOM 1701 C C . LYS B 1 81 ? 5.23 -29.125 -4.102 1 90.44 81 LYS B C 1
ATOM 1703 O O . LYS B 1 81 ? 4.945 -29.328 -2.922 1 90.44 81 LYS B O 1
ATOM 1708 N N . GLU B 1 82 ? 6.473 -28.719 -4.473 1 93.06 82 GLU B N 1
ATOM 1709 C CA . GLU B 1 82 ? 7.566 -28.547 -3.516 1 93.06 82 GLU B CA 1
ATOM 1710 C C . GLU B 1 82 ? 7.395 -27.281 -2.701 1 93.06 82 GLU B C 1
ATOM 1712 O O . GLU B 1 82 ? 8.047 -27.094 -1.669 1 93.06 82 GLU B O 1
ATOM 1717 N N . TYR B 1 83 ? 6.457 -26.5 -3.033 1 95.06 83 TYR B N 1
ATOM 1718 C CA . TYR B 1 83 ? 6.312 -25.203 -2.367 1 95.06 83 TYR B CA 1
ATOM 1719 C C . TYR B 1 83 ? 5.156 -25.234 -1.376 1 95.06 83 TYR B C 1
ATOM 1721 O O . TYR B 1 83 ? 4.898 -24.25 -0.686 1 95.06 83 TYR B O 1
ATOM 1729 N N . ASN B 1 84 ? 4.559 -26.359 -1.258 1 96.62 84 ASN B N 1
ATOM 1730 C CA . ASN B 1 84 ? 3.398 -26.484 -0.379 1 96.62 84 ASN B CA 1
ATOM 1731 C C . ASN B 1 84 ? 3.729 -26.047 1.045 1 96.62 84 ASN B C 1
ATOM 1733 O O . ASN B 1 84 ? 4.695 -26.516 1.637 1 96.62 84 ASN B O 1
ATOM 1737 N N . GLY B 1 85 ? 2.902 -25.125 1.591 1 96.69 85 GLY B N 1
ATOM 1738 C CA . GLY B 1 85 ? 3.084 -24.641 2.951 1 96.69 85 GLY B CA 1
ATOM 1739 C C . GLY B 1 85 ? 3.986 -23.422 3.037 1 96.69 85 GLY B C 1
ATOM 1740 O O . GLY B 1 85 ? 4.059 -22.766 4.082 1 96.69 85 GLY B O 1
ATOM 1741 N N . SER B 1 86 ? 4.695 -23.078 1.969 1 98.44 86 SER B N 1
ATOM 1742 C CA . SER B 1 86 ? 5.562 -21.906 1.921 1 98.44 86 SER B CA 1
ATOM 1743 C C . SER B 1 86 ? 4.785 -20.656 1.513 1 98.44 86 SER B C 1
ATOM 1745 O O . SER B 1 86 ? 3.746 -20.766 0.859 1 98.44 86 SER B O 1
ATOM 1747 N N . THR B 1 87 ? 5.273 -19.516 1.974 1 98.62 87 THR B N 1
ATOM 1748 C CA . THR B 1 87 ? 4.602 -18.266 1.628 1 98.62 87 THR B CA 1
ATOM 1749 C C . THR B 1 87 ? 5.605 -17.219 1.169 1 98.62 87 THR B C 1
ATOM 1751 O O . THR B 1 87 ? 6.785 -17.266 1.534 1 98.62 87 THR B O 1
ATOM 1754 N N . ILE B 1 88 ? 5.121 -16.328 0.338 1 98.38 88 ILE B N 1
ATOM 1755 C CA . ILE B 1 88 ? 5.809 -15.086 -0.009 1 98.38 88 ILE B CA 1
ATOM 1756 C C . ILE B 1 88 ? 4.934 -13.891 0.367 1 98.38 88 ILE B C 1
ATOM 1758 O O . ILE B 1 88 ? 3.721 -13.906 0.149 1 98.38 88 ILE B O 1
ATOM 1762 N N . GLN B 1 89 ? 5.586 -12.875 0.996 1 98.75 89 GLN B N 1
ATOM 1763 C CA . GLN B 1 89 ? 4.898 -11.633 1.331 1 98.75 89 GLN B CA 1
ATOM 1764 C C . GLN B 1 89 ? 5.176 -10.555 0.289 1 98.75 89 GLN B C 1
ATOM 1766 O O . GLN B 1 89 ? 6.332 -10.234 0.01 1 98.75 89 GLN B O 1
ATOM 1771 N N . ILE B 1 90 ? 4.105 -10.039 -0.326 1 98.62 90 ILE B N 1
ATOM 1772 C CA . ILE B 1 90 ? 4.281 -8.945 -1.274 1 98.62 90 ILE B CA 1
ATOM 1773 C C . ILE B 1 90 ? 3.693 -7.664 -0.698 1 98.62 90 ILE B C 1
ATOM 1775 O O . ILE B 1 90 ? 2.686 -7.699 0.01 1 98.62 90 ILE B O 1
ATOM 1779 N N . GLN B 1 91 ? 4.328 -6.57 -0.982 1 98.44 91 GLN B N 1
ATOM 1780 C CA . GLN B 1 91 ? 3.906 -5.262 -0.494 1 98.44 91 GLN B CA 1
ATOM 1781 C C . GLN B 1 91 ? 4.301 -4.156 -1.469 1 98.44 91 GLN B C 1
ATOM 1783 O O . GLN B 1 91 ? 5.355 -4.23 -2.104 1 98.44 91 GLN B O 1
ATOM 1788 N N . GLY B 1 92 ? 3.51 -3.131 -1.592 1 97.56 92 GLY B N 1
ATOM 1789 C CA . GLY B 1 92 ? 3.799 -1.967 -2.414 1 97.56 92 GLY B CA 1
ATOM 1790 C C . GLY B 1 92 ? 2.582 -1.443 -3.154 1 97.56 92 GLY B C 1
ATOM 1791 O O . GLY B 1 92 ? 1.456 -1.867 -2.889 1 97.56 92 GLY B O 1
ATOM 1792 N N . ILE B 1 93 ? 2.799 -0.5 -4 1 97.69 93 ILE B N 1
ATOM 1793 C CA . ILE B 1 93 ? 1.706 0.115 -4.75 1 97.69 93 ILE B CA 1
ATOM 1794 C C . ILE B 1 93 ? 1.469 -0.657 -6.043 1 97.69 93 ILE B C 1
ATOM 1796 O O . ILE B 1 93 ? 2.393 -0.845 -6.84 1 97.69 93 ILE B O 1
ATOM 1800 N N . SER B 1 94 ? 0.305 -1.112 -6.152 1 95.38 94 SER B N 1
ATOM 1801 C CA . SER B 1 94 ? -0.16 -1.68 -7.414 1 95.38 94 SER B CA 1
ATOM 1802 C C . SER B 1 94 ? -1.095 -0.719 -8.141 1 95.38 94 SER B C 1
ATOM 1804 O O . SER B 1 94 ? -2.102 -0.281 -7.578 1 95.38 94 SER B O 1
ATOM 1806 N N . GLN B 1 95 ? -0.76 -0.33 -9.344 1 92.25 95 GLN B N 1
ATOM 1807 C CA . GLN B 1 95 ? -1.637 0.481 -10.188 1 92.25 95 GLN B CA 1
ATOM 1808 C C . GLN B 1 95 ? -2.604 -0.395 -10.977 1 92.25 95 GLN B C 1
ATOM 1810 O O . GLN B 1 95 ? -2.182 -1.167 -11.844 1 92.25 95 GLN B O 1
ATOM 1815 N N . GLN B 1 96 ? -3.838 -0.14 -10.703 1 83.75 96 GLN B N 1
ATOM 1816 C CA . GLN B 1 96 ? -4.836 -0.991 -11.344 1 83.75 96 GLN B CA 1
ATOM 1817 C C . GLN B 1 96 ? -4.938 -0.695 -12.836 1 83.75 96 GLN B C 1
ATOM 1819 O O . GLN B 1 96 ? -4.883 0.465 -13.25 1 83.75 96 GLN B O 1
ATOM 1824 N N . PHE B 1 97 ? -4.895 -1.661 -13.664 1 81.06 97 PHE B N 1
ATOM 1825 C CA . PHE B 1 97 ? -5.113 -1.635 -15.109 1 81.06 97 PHE B CA 1
ATOM 1826 C C . PHE B 1 97 ? -3.889 -1.09 -15.836 1 81.06 97 PHE B C 1
ATOM 1828 O O . PHE B 1 97 ? -3.973 -0.708 -17 1 81.06 97 PHE B O 1
ATOM 1835 N N . VAL B 1 98 ? -2.887 -0.802 -15.148 1 83.06 98 VAL B N 1
ATOM 1836 C CA . VAL B 1 98 ? -1.613 -0.467 -15.773 1 83.06 98 VAL B CA 1
ATOM 1837 C C . VAL B 1 98 ? -0.755 -1.723 -15.906 1 83.06 98 VAL B C 1
ATOM 1839 O O . VAL B 1 98 ? -0.355 -2.318 -14.906 1 83.06 98 VAL B O 1
ATOM 1842 N N . PRO B 1 99 ? -0.544 -2.059 -17.125 1 85.56 99 PRO B N 1
ATOM 1843 C CA . PRO B 1 99 ? 0.242 -3.281 -17.312 1 85.56 99 PRO B CA 1
ATOM 1844 C C . PRO B 1 99 ? 1.663 -3.154 -16.766 1 85.56 99 PRO B C 1
ATOM 1846 O O . PRO B 1 99 ? 2.297 -2.107 -16.922 1 85.56 99 PRO B O 1
ATOM 1849 N N . GLY B 1 100 ? 2.096 -4.184 -16.062 1 88 100 GLY B N 1
ATOM 1850 C CA . GLY B 1 100 ? 3.477 -4.262 -15.617 1 88 100 GLY B CA 1
ATOM 1851 C C . GLY B 1 100 ? 3.713 -3.564 -14.289 1 88 100 GLY B C 1
ATOM 1852 O O . GLY B 1 100 ? 4.859 -3.291 -13.922 1 88 100 GLY B O 1
ATOM 1853 N N . THR B 1 101 ? 2.68 -3.236 -13.656 1 93.06 101 THR B N 1
ATOM 1854 C CA . THR B 1 101 ? 2.865 -2.682 -12.32 1 93.06 101 THR B CA 1
ATOM 1855 C C . THR B 1 101 ? 3.643 -3.652 -11.438 1 93.06 101 THR B C 1
ATOM 1857 O O . THR B 1 101 ? 3.453 -4.867 -11.523 1 93.06 101 THR B O 1
ATOM 1860 N N . GLU B 1 102 ? 4.586 -3.086 -10.617 1 96.62 102 GLU B N 1
ATOM 1861 C CA . GLU B 1 102 ? 5.488 -3.891 -9.805 1 96.62 102 GLU B CA 1
ATOM 1862 C C . GLU B 1 102 ? 5.266 -3.633 -8.312 1 96.62 102 GLU B C 1
ATOM 1864 O O . GLU B 1 102 ? 5.066 -2.488 -7.902 1 96.62 102 GLU B O 1
ATOM 1869 N N . VAL B 1 103 ? 5.215 -4.762 -7.551 1 97.88 103 VAL B N 1
ATOM 1870 C CA . VAL B 1 103 ? 5.27 -4.676 -6.094 1 97.88 103 VAL B CA 1
ATOM 1871 C C . VAL B 1 103 ? 6.445 -5.496 -5.574 1 97.88 103 VAL B C 1
ATOM 1873 O O . VAL B 1 103 ? 6.984 -6.348 -6.285 1 97.88 103 VAL B O 1
ATOM 1876 N N . ALA B 1 104 ? 6.855 -5.172 -4.379 1 98.38 104 ALA B N 1
ATOM 1877 C CA . ALA B 1 104 ? 8.055 -5.816 -3.852 1 98.38 104 ALA B CA 1
ATOM 1878 C C . ALA B 1 104 ? 7.707 -7.105 -3.109 1 98.38 104 ALA B C 1
ATOM 1880 O O . ALA B 1 104 ? 6.633 -7.211 -2.514 1 98.38 104 ALA B O 1
ATOM 1881 N N . VAL B 1 105 ? 8.547 -8.102 -3.15 1 98.38 105 VAL B N 1
ATOM 1882 C CA . VAL B 1 105 ? 8.594 -9.211 -2.203 1 98.38 105 VAL B CA 1
ATOM 1883 C C . VAL B 1 105 ? 9.422 -8.82 -0.983 1 98.38 105 VAL B C 1
ATOM 1885 O O . VAL B 1 105 ? 10.617 -8.523 -1.104 1 98.38 105 VAL B O 1
ATOM 1888 N N . VAL B 1 106 ? 8.836 -8.891 0.172 1 97.88 106 VAL B N 1
ATOM 1889 C CA . VAL B 1 106 ? 9.516 -8.328 1.337 1 97.88 106 VAL B CA 1
ATOM 1890 C C . VAL B 1 106 ? 9.992 -9.453 2.252 1 97.88 106 VAL B C 1
ATOM 1892 O O . VAL B 1 106 ? 10.867 -9.25 3.092 1 97.88 106 VAL B O 1
ATOM 1895 N N . ALA B 1 107 ? 9.359 -10.586 2.107 1 97.62 107 ALA B N 1
ATOM 1896 C CA . ALA B 1 107 ? 9.695 -11.695 2.992 1 97.62 107 ALA B CA 1
ATOM 1897 C C . ALA B 1 107 ? 9.141 -13.016 2.451 1 97.62 107 ALA B C 1
ATOM 1899 O O . ALA B 1 107 ? 8.477 -13.031 1.408 1 97.62 107 ALA B O 1
ATOM 1900 N N . GLY B 1 108 ? 9.508 -14.148 3.15 1 98.19 108 GLY B N 1
ATOM 1901 C CA . GLY B 1 108 ? 8.961 -15.461 2.861 1 98.19 108 GLY B CA 1
ATOM 1902 C C . GLY B 1 108 ? 9.195 -16.469 3.977 1 98.19 108 GLY B C 1
ATOM 1903 O O . GLY B 1 108 ? 9.969 -16.203 4.898 1 98.19 108 GLY B O 1
ATOM 1904 N N . THR B 1 109 ? 8.453 -17.484 3.928 1 98.38 109 THR B N 1
ATOM 1905 C CA . THR B 1 109 ? 8.609 -18.578 4.871 1 98.38 109 THR B CA 1
ATOM 1906 C C . THR B 1 109 ? 8.789 -19.906 4.137 1 98.38 109 THR B C 1
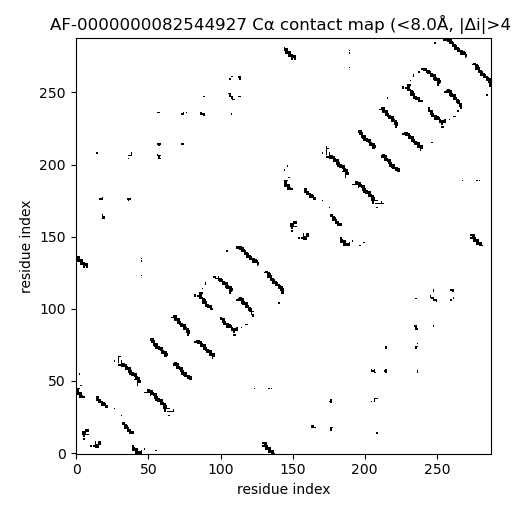ATOM 1908 O O . THR B 1 109 ? 8.602 -19.984 2.92 1 98.38 109 THR B O 1
ATOM 1911 N N . GLY B 1 110 ? 9.148 -20.984 4.906 1 97.56 110 GLY B N 1
ATOM 1912 C CA . GLY B 1 110 ? 9.352 -22.266 4.273 1 97.56 110 GLY B CA 1
ATOM 1913 C C . GLY B 1 110 ? 10.469 -22.266 3.252 1 97.56 110 GLY B C 1
ATOM 1914 O O . GLY B 1 110 ? 11.594 -21.859 3.555 1 97.56 110 GLY B O 1
ATOM 1915 N N . LYS B 1 111 ? 10.141 -22.719 2.039 1 97.69 111 LYS B N 1
ATOM 1916 C CA . LYS B 1 111 ? 11.125 -22.781 0.962 1 97.69 111 LYS B CA 1
ATOM 1917 C C . LYS B 1 111 ? 11.578 -21.375 0.551 1 97.69 111 LYS B C 1
ATOM 1919 O O . LYS B 1 111 ? 12.578 -21.219 -0.154 1 97.69 111 LYS B O 1
ATOM 1924 N N . PHE B 1 112 ? 10.922 -20.422 0.958 1 97.81 112 PHE B N 1
ATOM 1925 C CA . PHE B 1 112 ? 11.219 -19.047 0.549 1 97.81 112 PHE B CA 1
ATOM 1926 C C . PHE B 1 112 ? 11.773 -18.25 1.719 1 97.81 112 PHE B C 1
ATOM 1928 O O . PHE B 1 112 ? 11.656 -17.016 1.742 1 97.81 112 PHE B O 1
ATOM 1935 N N . ARG B 1 113 ? 12.312 -18.844 2.701 1 97.81 113 ARG B N 1
ATOM 1936 C CA . ARG B 1 113 ? 12.906 -18.109 3.811 1 97.81 113 ARG B CA 1
ATOM 1937 C C . ARG B 1 113 ? 13.883 -17.047 3.303 1 9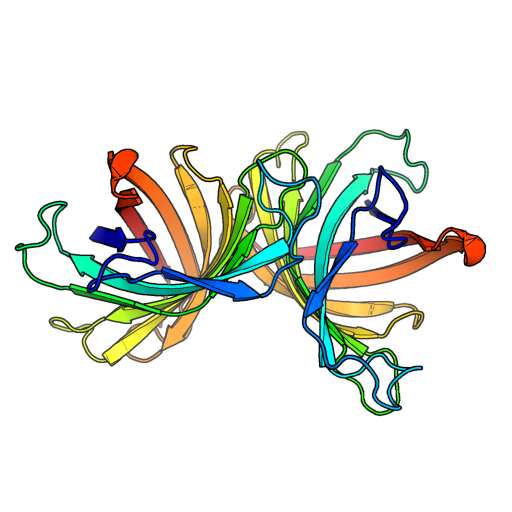7.81 113 ARG B C 1
ATOM 1939 O O . ARG B 1 113 ? 14.648 -17.297 2.369 1 97.81 113 ARG B O 1
ATOM 1946 N N . PHE B 1 114 ? 13.781 -15.781 3.883 1 96.88 114 PHE B N 1
ATOM 1947 C CA . PHE B 1 114 ? 14.633 -14.641 3.586 1 96.88 114 PHE B CA 1
ATOM 1948 C C . PHE B 1 114 ? 14.359 -14.109 2.184 1 96.88 114 PHE B C 1
ATOM 1950 O O . PHE B 1 114 ? 15.211 -13.445 1.586 1 96.88 114 PHE B O 1
ATOM 1957 N N . ALA B 1 115 ? 13.242 -14.477 1.673 1 97.44 115 ALA B N 1
ATOM 1958 C CA . ALA B 1 115 ? 12.922 -14.102 0.298 1 97.44 115 ALA B CA 1
ATOM 1959 C C . ALA B 1 115 ? 12.906 -12.586 0.131 1 97.44 115 ALA B C 1
ATOM 1961 O O . ALA B 1 115 ? 12.406 -11.867 0.994 1 97.44 115 ALA B O 1
ATOM 1962 N N . ARG B 1 116 ? 13.5 -12.133 -0.933 1 97.56 116 ARG B N 1
ATOM 1963 C CA . ARG B 1 116 ? 13.422 -10.781 -1.475 1 97.56 116 ARG B CA 1
ATOM 1964 C C . ARG B 1 116 ? 13.227 -10.805 -2.986 1 97.56 116 ARG B C 1
ATOM 1966 O O . ARG B 1 116 ? 13.695 -11.719 -3.664 1 97.56 116 ARG B O 1
ATOM 1973 N N . GLY B 1 117 ? 12.539 -9.828 -3.459 1 97.62 117 GLY B N 1
ATOM 1974 C CA . GLY B 1 117 ? 12.312 -9.789 -4.895 1 97.62 117 GLY B CA 1
ATOM 1975 C C . GLY B 1 117 ? 11.203 -8.828 -5.297 1 97.62 117 GLY B C 1
ATOM 1976 O O . GLY B 1 117 ? 11.023 -7.789 -4.668 1 97.62 117 GLY B O 1
ATOM 1977 N N . TYR B 1 118 ? 10.562 -9.156 -6.41 1 97.5 118 TYR B N 1
ATOM 1978 C CA . TYR B 1 118 ? 9.477 -8.336 -6.934 1 97.5 118 TYR B CA 1
ATOM 1979 C C . TYR B 1 118 ? 8.484 -9.18 -7.719 1 97.5 118 TYR B C 1
ATOM 1981 O O . TYR B 1 118 ? 8.812 -10.281 -8.164 1 97.5 118 TYR B O 1
ATOM 1989 N N . ALA B 1 119 ? 7.363 -8.695 -7.773 1 97.69 119 ALA B N 1
ATOM 1990 C CA . ALA B 1 119 ? 6.289 -9.297 -8.562 1 97.69 119 ALA B CA 1
ATOM 1991 C C . ALA B 1 119 ? 5.684 -8.289 -9.523 1 97.69 119 ALA B C 1
ATOM 1993 O O . ALA B 1 119 ? 5.59 -7.098 -9.211 1 97.69 119 ALA B O 1
ATOM 1994 N N . THR B 1 120 ? 5.246 -8.789 -10.664 1 97.12 120 THR B N 1
ATOM 1995 C CA . THR B 1 120 ? 4.555 -7.957 -11.641 1 97.12 120 THR B CA 1
ATOM 1996 C C . THR B 1 120 ? 3.141 -8.469 -11.883 1 97.12 120 THR B C 1
ATOM 1998 O O . THR B 1 120 ? 2.9 -9.68 -11.859 1 97.12 120 THR B O 1
ATOM 2001 N N . PHE B 1 121 ? 2.258 -7.508 -12.117 1 96 121 PHE B N 1
ATOM 2002 C CA . PHE B 1 121 ? 0.851 -7.844 -12.297 1 96 121 PHE B CA 1
ATOM 2003 C C . PHE B 1 121 ? 0.305 -7.227 -13.578 1 96 121 PHE B C 1
ATOM 2005 O O . PHE B 1 121 ? 0.745 -6.152 -13.992 1 96 121 PHE B O 1
ATOM 2012 N N . GLU B 1 122 ? -0.662 -7.934 -14.109 1 95.25 122 GLU B N 1
ATOM 2013 C CA . GLU B 1 122 ? -1.401 -7.469 -15.273 1 95.25 122 GLU B CA 1
ATOM 2014 C C . GLU B 1 122 ? -2.82 -8.031 -15.289 1 95.25 122 GLU B C 1
ATOM 2016 O O . GLU B 1 122 ? -3.02 -9.234 -15.102 1 95.25 122 GLU B O 1
ATOM 2021 N N . THR B 1 123 ? -3.742 -7.137 -15.539 1 94.94 123 THR B N 1
ATOM 2022 C CA . THR B 1 123 ? -5.102 -7.633 -15.734 1 94.94 123 THR B CA 1
ATOM 2023 C C . THR B 1 123 ? -5.211 -8.414 -17.047 1 94.94 123 THR B C 1
ATOM 2025 O O . THR B 1 123 ? -5.027 -7.852 -18.125 1 94.94 123 THR B O 1
ATOM 2028 N N . TYR B 1 124 ? -5.492 -9.609 -16.969 1 96.38 124 TYR B N 1
ATOM 2029 C CA . TYR B 1 124 ? -5.586 -10.508 -18.109 1 96.38 124 TYR B CA 1
ATOM 2030 C C . TYR B 1 124 ? -7.004 -10.539 -18.672 1 96.38 124 TYR B C 1
ATOM 2032 O O . TYR B 1 124 ? -7.199 -10.656 -19.875 1 96.38 124 TYR B O 1
ATOM 2040 N N . PHE B 1 125 ? -7.945 -10.492 -17.797 1 96.19 125 PHE B N 1
ATOM 2041 C CA . PHE B 1 125 ? -9.359 -10.531 -18.141 1 96.19 125 PHE B CA 1
ATOM 2042 C C . PHE B 1 125 ? -10.188 -9.75 -17.125 1 96.19 125 PHE B C 1
ATOM 2044 O O . PHE B 1 125 ? -9.898 -9.766 -15.93 1 96.19 125 PHE B O 1
ATOM 2051 N N . LEU B 1 126 ? -11.188 -9.023 -17.609 1 94.81 126 LEU B N 1
ATOM 2052 C CA . LEU B 1 126 ? -12.117 -8.305 -16.734 1 94.81 126 LEU B CA 1
ATOM 2053 C C . LEU B 1 126 ? -13.539 -8.391 -17.281 1 94.81 126 LEU B C 1
ATOM 2055 O O . LEU B 1 126 ? -13.789 -8.039 -18.438 1 94.81 126 LEU B O 1
ATOM 2059 N N . ASP B 1 127 ? -14.352 -8.898 -16.516 1 95.12 127 ASP B N 1
ATOM 2060 C CA . ASP B 1 127 ? -15.797 -8.859 -16.75 1 95.12 127 ASP B CA 1
ATOM 2061 C C . ASP B 1 127 ? -16.469 -7.816 -15.852 1 95.12 127 ASP B C 1
ATOM 2063 O O . ASP B 1 127 ? -16.75 -8.086 -14.68 1 95.12 127 ASP B O 1
ATOM 2067 N N . ILE B 1 128 ? -16.875 -6.695 -16.375 1 89.94 128 ILE B N 1
ATOM 2068 C CA . ILE B 1 128 ? -17.312 -5.539 -15.609 1 89.94 128 ILE B CA 1
ATOM 2069 C C . ILE B 1 128 ? -18.656 -5.848 -14.953 1 89.94 128 ILE B C 1
ATOM 2071 O O . ILE B 1 128 ? -18.844 -5.598 -13.758 1 89.94 128 ILE B O 1
ATOM 2075 N N . PRO B 1 129 ? -19.641 -6.441 -15.594 1 92.12 129 PRO B N 1
ATOM 2076 C CA . PRO B 1 129 ? -20.953 -6.684 -14.977 1 92.12 129 PRO B CA 1
ATOM 2077 C C . PRO B 1 129 ? -20.875 -7.57 -13.734 1 92.12 129 PRO B C 1
ATOM 2079 O O . PRO B 1 129 ? -21.609 -7.363 -12.773 1 92.12 129 PRO B O 1
ATOM 2082 N N . THR B 1 130 ? -20.016 -8.5 -13.734 1 91.94 130 THR B N 1
ATOM 2083 C CA . THR B 1 130 ? -19.922 -9.438 -12.625 1 91.94 130 THR B CA 1
ATOM 2084 C C . THR B 1 130 ? -18.766 -9.07 -11.695 1 91.94 130 THR B C 1
ATOM 2086 O O . THR B 1 130 ? -18.594 -9.688 -10.641 1 91.94 130 THR B O 1
ATOM 2089 N N . GLN B 1 131 ? -17.906 -8.211 -12.086 1 93.62 131 GLN B N 1
ATOM 2090 C CA . GLN B 1 131 ? -16.719 -7.773 -11.359 1 93.62 131 GLN B CA 1
ATOM 2091 C C . GLN B 1 131 ? -15.758 -8.938 -11.117 1 93.62 131 GLN B C 1
ATOM 2093 O O . GLN B 1 131 ? -15.188 -9.062 -10.031 1 93.62 131 GLN B O 1
ATOM 2098 N N . TYR B 1 132 ? -15.781 -9.844 -12.117 1 96.5 132 TYR B N 1
ATOM 2099 C CA . TYR B 1 132 ? -14.812 -10.938 -12.164 1 96.5 132 TYR B CA 1
ATOM 2100 C C . TYR B 1 132 ? -13.586 -10.547 -12.977 1 96.5 132 TYR B C 1
ATOM 2102 O O . TYR B 1 132 ? -13.711 -10.031 -14.094 1 96.5 132 TYR B O 1
ATOM 2110 N N . SER B 1 133 ? -12.43 -10.711 -12.344 1 96.88 133 SER B N 1
ATOM 2111 C CA . SER B 1 133 ? -11.203 -10.438 -13.078 1 96.88 133 SER B CA 1
ATOM 2112 C C . SER B 1 133 ? -10.18 -11.547 -12.883 1 96.88 133 SER B C 1
ATOM 2114 O O . SER B 1 133 ? -10.195 -12.242 -11.859 1 96.88 133 SER B O 1
ATOM 2116 N N . VAL B 1 134 ? -9.398 -11.727 -13.906 1 97.94 134 VAL B N 1
ATOM 2117 C CA . VAL B 1 134 ? -8.227 -12.594 -13.867 1 97.94 134 VAL B CA 1
ATOM 2118 C C . VAL B 1 134 ? -6.957 -11.75 -13.984 1 97.94 134 VAL B C 1
ATOM 2120 O O . VAL B 1 134 ? -6.797 -10.984 -14.938 1 97.94 134 VAL B O 1
ATOM 2123 N N . ILE B 1 135 ? -6.09 -11.93 -13.008 1 97.25 135 ILE B N 1
ATOM 2124 C CA . ILE B 1 135 ? -4.855 -11.156 -12.961 1 97.25 135 ILE B CA 1
ATOM 2125 C C . ILE B 1 135 ? -3.658 -12.086 -13.156 1 97.25 135 ILE B C 1
ATOM 2127 O O . ILE B 1 135 ? -3.459 -13.023 -12.383 1 97.25 135 ILE B O 1
ATOM 2131 N N . ARG B 1 136 ? -2.918 -11.828 -14.203 1 97.88 136 ARG B N 1
ATOM 2132 C CA . ARG B 1 136 ? -1.667 -12.555 -14.398 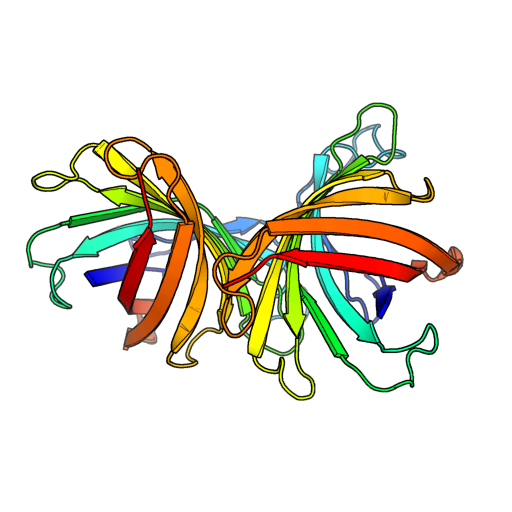1 97.88 136 ARG B CA 1
ATOM 2133 C C . ARG B 1 136 ? -0.54 -11.938 -13.578 1 97.88 136 ARG B C 1
ATOM 2135 O O . ARG B 1 136 ? -0.409 -10.711 -13.523 1 97.88 136 ARG B O 1
ATOM 2142 N N . PHE B 1 137 ? 0.239 -12.828 -12.922 1 96.81 137 PHE B N 1
ATOM 2143 C CA . PHE B 1 137 ? 1.377 -12.258 -12.211 1 96.81 137 PHE B CA 1
ATOM 2144 C C . PHE B 1 137 ? 2.574 -13.195 -12.258 1 96.81 137 PHE B C 1
ATOM 2146 O O . PHE B 1 137 ? 2.416 -14.398 -12.469 1 96.81 137 PHE B O 1
ATOM 2153 N N . ASN B 1 138 ? 3.717 -12.594 -12.227 1 96.75 138 ASN B N 1
ATOM 2154 C CA . ASN B 1 138 ? 5.012 -13.258 -12.148 1 96.75 138 ASN B CA 1
ATOM 2155 C C . ASN B 1 138 ? 5.809 -12.789 -10.938 1 96.75 138 ASN B C 1
ATOM 2157 O O . ASN B 1 138 ? 5.805 -11.602 -10.609 1 96.75 138 ASN B O 1
ATOM 2161 N N . VAL B 1 139 ? 6.445 -13.75 -10.297 1 97.06 139 VAL B N 1
ATOM 2162 C CA . VAL B 1 139 ? 7.238 -13.422 -9.117 1 97.06 139 VAL B CA 1
ATOM 2163 C C . VAL B 1 139 ? 8.695 -13.836 -9.336 1 97.06 139 VAL B C 1
ATOM 2165 O O . VAL B 1 139 ? 8.969 -14.961 -9.758 1 97.06 139 VAL B O 1
ATOM 2168 N N . THR B 1 140 ? 9.562 -12.93 -9.125 1 97 140 THR B N 1
ATOM 2169 C CA . THR B 1 140 ? 11 -13.172 -9.094 1 97 140 THR B CA 1
ATOM 2170 C C . THR B 1 140 ? 11.539 -13.023 -7.672 1 97 140 THR B C 1
ATOM 2172 O O . THR B 1 140 ? 11.406 -11.961 -7.059 1 97 140 THR B O 1
ATOM 2175 N N . VAL B 1 141 ? 12.133 -14.086 -7.16 1 96.69 141 VAL B N 1
ATOM 2176 C CA . VAL B 1 141 ? 12.531 -14.078 -5.758 1 96.69 141 VAL B CA 1
ATOM 2177 C C . VAL B 1 141 ? 13.961 -14.609 -5.617 1 96.69 141 VAL B C 1
ATOM 2179 O O . VAL B 1 141 ? 14.359 -15.523 -6.344 1 96.69 141 VAL B O 1
ATOM 2182 N N . GLN B 1 142 ? 14.758 -13.961 -4.777 1 96.31 142 GLN B N 1
ATOM 2183 C CA . GLN B 1 142 ? 15.961 -14.531 -4.176 1 96.31 142 GLN B CA 1
ATOM 2184 C C . GLN B 1 142 ? 15.688 -15.016 -2.754 1 96.31 142 GLN B C 1
ATOM 2186 O O . GLN B 1 142 ? 14.977 -14.359 -1.992 1 96.31 142 GLN B O 1
ATOM 2191 N N . HIS B 1 143 ? 16.109 -16.219 -2.514 1 93 143 HIS B N 1
ATOM 2192 C CA . HIS B 1 143 ? 15.859 -16.797 -1.198 1 93 143 HIS B CA 1
ATOM 2193 C C . HIS B 1 143 ? 17.016 -17.719 -0.77 1 93 143 HIS B C 1
ATOM 2195 O O . HIS B 1 143 ? 17.953 -17.938 -1.533 1 93 143 HIS B O 1
ATOM 2201 N N . HIS B 1 144 ? 17.047 -18.109 0.534 1 88.25 144 HIS B N 1
ATOM 2202 C CA . HIS B 1 144 ? 18.109 -18.953 1.073 1 88.25 144 HIS B CA 1
ATOM 2203 C C . HIS B 1 144 ? 17.547 -20.172 1.774 1 88.25 144 HIS B C 1
ATOM 2205 O O . HIS B 1 144 ? 16.453 -20.125 2.332 1 88.25 144 HIS B O 1
#

pLDDT: mean 93.37, std 8.97, range [50.25, 98.81]

Organism: Quercus lobata (NCBI:txid97700)

Secondary structure (DSSP, 8-state):
-EEEEE--TTSTT--EEEEE--SS-STTTT-TT-EEEEEEEEESSSSTTSPEEEEEEEEEEE--SSS-EEEEEEEEEE-SGGGTT-EEEEEEEEETT-TTEEEEEEEEEGGGTT-EEEEEEEEEEEETTTTEEEEEEEEEEE--/-EEEEE--TTSTT--EEEEE--SS-STTTT-TT-EEEEEEEEESSSSTTSPEEEEEEEEEEE--SSS-EEEEEEEEEE-SGGGTT-EEEEEEEEETT-TTEEEEEEEEEGGGTT-EEEEEEEEEEEETTTTEEEEEEEEEEE--

InterPro domains:
  IPR004265 Dirigent protein [PF03018] (1-141)
  IPR004265 Dirigent protein [PTHR21495] (2-141)
  IPR044859 Allene oxide cyclase/Dirigent protein [G3DSA:2.40.480.10] (2-140)

Solvent-accessible surface area (backbone atoms only — not comparable to full-atom values): 13791 Å² total; per-residue (Å²): 75,19,36,48,42,24,53,31,75,85,44,93,77,43,23,30,42,75,28,49,57,76,80,85,58,85,45,67,82,38,38,48,57,28,32,32,28,26,40,22,48,23,16,65,40,88,48,87,84,40,62,69,40,28,33,40,27,20,35,35,31,23,70,17,90,89,38,55,27,28,42,38,44,36,24,40,38,28,62,35,82,94,40,46,78,15,31,36,30,36,39,39,59,41,46,67,86,41,74,66,30,54,31,35,28,60,19,9,20,71,81,27,22,58,16,37,42,37,32,34,37,29,74,72,44,75,42,74,95,62,36,36,32,33,33,37,38,51,77,49,75,47,59,101,75,18,35,47,41,24,53,32,75,85,43,94,76,43,24,32,42,78,77,42,34,66,80,82,60,85,47,70,83,37,37,49,35,28,32,32,41,37,56,22,47,24,17,65,42,88,48,86,82,39,61,67,43,30,34,40,40,42,35,36,31,22,22,18,84,90,37,54,27,27,29,37,45,34,34,39,38,29,64,33,84,94,40,45,79,15,32,39,31,36,39,32,53,39,45,67,85,40,77,65,28,48,28,12,23,57,32,31,34,69,78,27,23,74,17,34,24,36,31,35,36,30,74,70,44,77,40,76,94,63,36,38,32,33,34,36,37,52,76,49,74,47,60,99

Sequence (288 aa):
MYLQDISDVGNPNVTVIPVAGIAGKAWTVTQFGTIFVTDDYITETADPKSPGVGRAQGMYVTAGLDGLNSHVMISIVFTNKEYNGSTIQIQGISQQFVPGTEVAVVAGTGKFRFARGYATFETYFLDIPTQYSVIRFNVTVQHHMYLQDISDVGNPNVTVIPVAGIAGKAWTVTQFGTIFVTDDYITETADPKSPGVGRAQGMYVTAGLDGLNSHVMISIVFTNKEYNGSTIQIQGISQQFVPGTEVAVVAGTGKFRFARGYATFETYFLDIPTQYSVIRFNVTVQHH

Radius of gyration: 19.03 Å; Cα contacts (8 Å, |Δi|>4): 874; chains: 2; bounding box: 44×55×44 Å

Foldseek 3Di:
DKWKAFEPPPDPPHFKYWDDADPDDDLVPQSAFTKMWGWTWAAPDLDPPHDTFFTKGDMWGRHDSVANKIWDWIKTATCDDPCRRKIWTWTDIDGPQDFFGKIWGCAMDDVAGPKTWMKTKHWPDADPVRRITMIDMDTDIDGD/DKWKAFEPPPDPVHFKYFDDADPDDDLVPQSAFTKMWGWTWAAPDLDPPHDTFFIKGDMWGRHDSVANKIWDWIKTAGCDDPCRRKIWTWTDIDGPQDFFGKIWTDAMDDVAGPKTWMKTKHWPDADPVRRITMIDMDTDIDGD

Nearest PDB structures (foldseek):
  6ooc-assembly1_C  TM=9.204E-01  e=8.857E-12  Glycyrrhiza echinata
  6ooc-assembly1_B  TM=8.886E-01  e=6.441E-12  Glycyrrhiza echinata
  6ood-assembly1_A  TM=9.031E-01  e=2.184E-11  Pisum sativum
  8th2-assembly1_C  TM=8.906E-01  e=3.340E-11  Pisum sativum
  6ooc-assembly1_A  TM=8.855E-01  e=2.303E-11  Glycyrrhiza echinata